Protein AF-0000000076128909 (afdb_homodimer)

Structure (mmCIF, N/CA/C/O backbone):
data_AF-0000000076128909-model_v1
#
loop_
_entity.id
_entity.type
_entity.pdbx_description
1 polymer MLH1
#
loop_
_atom_site.group_PDB
_atom_site.id
_atom_site.type_symbol
_atom_site.label_atom_id
_atom_site.label_alt_id
_atom_site.label_comp_id
_atom_site.label_asym_id
_atom_site.label_entity_id
_atom_site.label_seq_id
_atom_site.pdbx_PDB_ins_code
_atom_site.Cartn_x
_atom_site.Cartn_y
_atom_site.Cartn_z
_atom_site.occupancy
_atom_site.B_iso_or_equiv
_atom_site.auth_seq_id
_atom_site.auth_comp_id
_atom_site.auth_asym_id
_atom_site.auth_atom_id
_atom_site.pdbx_PDB_model_num
ATOM 1 N N . MET A 1 1 ? -2.178 29.062 34.5 1 36.94 1 MET A N 1
ATOM 2 C CA . MET A 1 1 ? -1.263 27.938 34.625 1 36.94 1 MET A CA 1
ATOM 3 C C . MET A 1 1 ? -0.826 27.438 33.25 1 36.94 1 MET A C 1
ATOM 5 O O . MET A 1 1 ? -1.661 27.203 32.375 1 36.94 1 MET A O 1
ATOM 9 N N . ALA A 1 2 ? 0.374 27.703 32.844 1 46.19 2 ALA A N 1
ATOM 10 C CA . ALA A 1 2 ? 0.889 27.406 31.516 1 46.19 2 ALA A CA 1
ATOM 11 C C . ALA A 1 2 ? 0.604 25.969 31.125 1 46.19 2 ALA A C 1
ATOM 13 O O . ALA A 1 2 ? 1.098 25.031 31.766 1 46.19 2 ALA A O 1
ATOM 14 N N . VAL A 1 3 ? -0.53 25.562 30.688 1 51.66 3 VAL A N 1
ATOM 15 C CA . VAL A 1 3 ? -0.897 24.188 30.391 1 51.66 3 VAL A CA 1
ATOM 16 C C . VAL A 1 3 ? 0.199 23.516 29.562 1 51.66 3 VAL A C 1
ATOM 18 O O . VAL A 1 3 ? 0.633 24.062 28.547 1 51.66 3 VAL A O 1
ATOM 21 N N . SER A 1 4 ? 1.043 22.859 30.234 1 64.25 4 SER A N 1
ATOM 22 C CA . SER A 1 4 ? 2.178 22.141 29.656 1 64.25 4 SER A CA 1
ATOM 23 C C . SER A 1 4 ? 1.778 21.406 28.391 1 64.25 4 SER A C 1
ATOM 25 O O . SER A 1 4 ? 0.793 20.672 28.375 1 64.25 4 SER A O 1
ATOM 27 N N . LYS A 1 5 ? 2.055 22.047 27.266 1 75.62 5 LYS A N 1
ATOM 28 C CA . LYS A 1 5 ? 1.786 21.406 25.984 1 75.62 5 LYS A CA 1
ATOM 29 C C . LYS A 1 5 ? 2.465 20.031 25.906 1 75.62 5 LYS A C 1
ATOM 31 O O . LYS A 1 5 ? 3.604 19.875 26.359 1 75.62 5 LYS A O 1
ATOM 36 N N . PRO A 1 6 ? 1.693 19.047 25.578 1 79.88 6 PRO A N 1
ATOM 37 C CA . PRO A 1 6 ? 2.295 17.719 25.453 1 79.88 6 PRO A CA 1
ATOM 38 C C . PRO A 1 6 ? 3.508 17.703 24.531 1 79.88 6 PRO A C 1
ATOM 40 O O . PRO A 1 6 ? 3.596 18.516 23.609 1 79.88 6 PRO A O 1
ATOM 43 N N . ALA A 1 7 ? 4.488 16.906 24.875 1 86.75 7 ALA A N 1
ATOM 44 C CA . ALA A 1 7 ? 5.672 16.734 24.031 1 86.75 7 ALA A CA 1
ATOM 45 C C . ALA A 1 7 ? 5.312 16.094 22.688 1 86.75 7 ALA A C 1
ATOM 47 O O . ALA A 1 7 ? 4.434 15.234 22.625 1 86.75 7 ALA A O 1
ATOM 48 N N . PRO A 1 8 ? 5.895 16.562 21.609 1 90.31 8 PRO A N 1
ATOM 49 C CA . PRO A 1 8 ? 5.633 15.953 20.297 1 90.31 8 PRO A CA 1
ATOM 50 C C . PRO A 1 8 ? 6.074 14.492 20.234 1 90.31 8 PRO A C 1
ATOM 52 O O . PRO A 1 8 ? 7.047 14.102 20.891 1 90.31 8 PRO A O 1
ATOM 55 N N . GLY A 1 9 ? 5.293 13.672 19.516 1 86.69 9 GLY A N 1
ATOM 56 C CA . GLY A 1 9 ? 5.738 12.32 19.25 1 86.69 9 GLY A CA 1
ATOM 57 C C . GLY A 1 9 ? 6.961 12.266 18.359 1 86.69 9 GLY A C 1
ATOM 58 O O . GLY A 1 9 ? 7.289 13.242 17.688 1 86.69 9 GLY A O 1
ATOM 59 N N . VAL A 1 10 ? 7.684 11.156 18.469 1 89.06 10 VAL A N 1
ATOM 60 C CA . VAL A 1 10 ? 8.805 10.914 17.562 1 89.06 10 VAL A CA 1
ATOM 61 C C . VAL A 1 10 ? 8.344 10.102 16.359 1 89.06 10 VAL A C 1
ATOM 63 O O . VAL A 1 10 ? 7.762 9.023 16.516 1 89.06 10 VAL A O 1
ATOM 66 N N . ILE A 1 11 ? 8.547 10.68 15.219 1 89.69 11 ILE A N 1
ATOM 67 C CA . ILE A 1 11 ? 8.148 10 13.992 1 89.69 11 ILE A CA 1
ATOM 68 C C . ILE A 1 11 ? 9.242 9.023 13.562 1 89.69 11 ILE A C 1
ATOM 70 O O . ILE A 1 11 ? 10.414 9.398 13.477 1 89.69 11 ILE A O 1
ATOM 74 N N . ARG A 1 12 ? 8.844 7.797 13.336 1 88.19 12 ARG A N 1
ATOM 75 C CA . ARG A 1 12 ? 9.758 6.742 12.914 1 88.19 12 ARG A CA 1
ATOM 76 C C . ARG A 1 12 ? 9.211 6 11.695 1 88.19 12 ARG A C 1
ATOM 78 O O . ARG A 1 12 ? 7.992 5.918 11.508 1 88.19 12 ARG A O 1
ATOM 85 N N . LYS A 1 13 ? 10.164 5.578 10.938 1 88.12 13 LYS A N 1
ATOM 86 C CA . LYS A 1 13 ? 9.781 4.707 9.828 1 88.12 13 LYS A CA 1
ATOM 87 C C . LYS A 1 13 ? 9.492 3.291 10.32 1 88.12 13 LYS A C 1
ATOM 89 O O . LYS A 1 13 ? 10.25 2.742 11.125 1 88.12 13 LYS A O 1
ATOM 94 N N . LEU A 1 14 ? 8.445 2.783 9.812 1 83.5 14 LEU A N 1
ATOM 95 C CA . LEU A 1 14 ? 8.148 1.39 10.133 1 83.5 14 LEU A CA 1
ATOM 96 C C . LEU A 1 14 ? 9.078 0.454 9.359 1 83.5 14 LEU A C 1
ATOM 98 O O . LEU A 1 14 ? 9.461 0.747 8.227 1 83.5 14 LEU A O 1
ATOM 102 N N . ASP A 1 15 ? 9.367 -0.602 10.016 1 82.75 15 ASP A N 1
ATOM 103 C CA . ASP A 1 15 ? 10.141 -1.638 9.336 1 82.75 15 ASP A CA 1
ATOM 104 C C . ASP A 1 15 ? 9.414 -2.148 8.094 1 82.75 15 ASP A C 1
ATOM 106 O O . ASP A 1 15 ? 8.203 -2.34 8.117 1 82.75 15 ASP A O 1
ATOM 110 N N . GLU A 1 16 ? 10.156 -2.391 7.047 1 81.88 16 GLU A N 1
ATOM 111 C CA . GLU A 1 16 ? 9.602 -2.826 5.77 1 81.88 16 GLU A CA 1
ATOM 112 C C . GLU A 1 16 ? 8.82 -4.125 5.922 1 81.88 16 GLU A C 1
ATOM 114 O O . GLU A 1 16 ? 7.793 -4.316 5.262 1 81.88 16 GLU A O 1
ATOM 119 N N . VAL A 1 17 ? 9.344 -4.961 6.703 1 79.06 17 VAL A N 1
ATOM 120 C CA . VAL A 1 17 ? 8.672 -6.238 6.914 1 79.06 17 VAL A CA 1
ATOM 121 C C . VAL A 1 17 ? 7.285 -6 7.516 1 79.06 17 VAL A C 1
ATOM 123 O O . VAL A 1 17 ? 6.305 -6.625 7.098 1 79.06 17 VAL A O 1
ATOM 126 N N . VAL A 1 18 ? 7.199 -5.062 8.398 1 79.44 18 VAL A N 1
ATOM 127 C CA . VAL A 1 18 ? 5.938 -4.723 9.039 1 79.44 18 VAL A CA 1
ATOM 128 C C . VAL A 1 18 ? 4.988 -4.094 8.023 1 79.44 18 VAL A C 1
ATOM 130 O O . VAL A 1 18 ? 3.812 -4.457 7.949 1 79.44 18 VAL A O 1
ATOM 133 N N . VAL A 1 19 ? 5.531 -3.234 7.238 1 80.94 19 VAL A N 1
ATOM 134 C CA . VAL A 1 19 ? 4.754 -2.549 6.211 1 80.94 19 VAL A CA 1
ATOM 135 C C . VAL A 1 19 ? 4.18 -3.568 5.234 1 80.94 19 VAL A C 1
ATOM 137 O O . VAL A 1 19 ? 2.996 -3.51 4.887 1 80.94 19 VAL A O 1
ATOM 140 N N . ASN A 1 20 ? 4.973 -4.504 4.867 1 82.56 20 ASN A N 1
ATOM 141 C CA . ASN A 1 20 ? 4.551 -5.516 3.904 1 82.56 20 ASN A CA 1
ATOM 142 C C . ASN A 1 20 ? 3.5 -6.449 4.5 1 82.56 20 ASN A C 1
ATOM 144 O O . ASN A 1 20 ? 2.58 -6.879 3.799 1 82.56 20 ASN A O 1
ATOM 148 N N . ARG A 1 21 ? 3.623 -6.648 5.691 1 80.31 21 ARG A N 1
ATOM 149 C CA . ARG A 1 21 ? 2.652 -7.523 6.34 1 80.31 21 ARG A CA 1
ATOM 150 C C . ARG A 1 21 ? 1.305 -6.828 6.496 1 80.31 21 ARG A C 1
ATOM 152 O O . ARG A 1 21 ? 0.255 -7.453 6.324 1 80.31 21 ARG A O 1
ATOM 159 N N . ILE A 1 22 ? 1.38 -5.605 6.773 1 78.12 22 ILE A N 1
ATOM 160 C CA . ILE A 1 22 ? 0.157 -4.812 6.855 1 78.12 22 ILE A CA 1
ATOM 161 C C . ILE A 1 22 ? -0.531 -4.785 5.492 1 78.12 22 ILE A C 1
ATOM 163 O O . ILE A 1 22 ? -1.729 -5.059 5.391 1 78.12 22 ILE A O 1
ATOM 167 N N . ALA A 1 23 ? 0.267 -4.492 4.523 1 80.75 23 ALA A N 1
ATOM 168 C CA . ALA A 1 23 ? -0.276 -4.438 3.17 1 80.75 23 ALA A CA 1
ATOM 169 C C . ALA A 1 23 ? -0.817 -5.801 2.74 1 80.75 23 ALA A C 1
ATOM 171 O O . ALA A 1 23 ? -1.865 -5.883 2.094 1 80.75 23 ALA A O 1
ATOM 172 N N . ALA A 1 24 ? -0.112 -6.852 3.115 1 85.31 24 ALA A N 1
ATOM 173 C CA . ALA A 1 24 ? -0.535 -8.203 2.764 1 85.31 24 ALA A CA 1
ATOM 174 C C . ALA A 1 24 ? -1.873 -8.547 3.412 1 85.31 24 ALA A C 1
ATOM 176 O O . ALA A 1 24 ? -2.727 -9.18 2.789 1 85.31 24 ALA A O 1
ATOM 177 N N . GLY A 1 25 ? -2.055 -8.062 4.598 1 81.25 25 GLY A N 1
ATOM 178 C CA . GLY A 1 25 ? -3.291 -8.312 5.32 1 81.25 25 GLY A CA 1
ATOM 179 C C . GLY A 1 25 ? -4.492 -7.621 4.703 1 81.25 25 GLY A C 1
ATOM 180 O O . GLY A 1 25 ? -5.625 -8.086 4.852 1 81.25 25 GLY A O 1
ATOM 181 N N . GLU A 1 26 ? -4.23 -6.551 4.062 1 77.69 26 GLU A N 1
ATOM 182 C CA . GLU A 1 26 ? -5.309 -5.828 3.395 1 77.69 26 GLU A CA 1
ATOM 183 C C . GLU A 1 26 ? -5.785 -6.57 2.148 1 77.69 26 GLU A C 1
ATOM 185 O O . GLU A 1 26 ? -6.973 -6.547 1.822 1 77.69 26 GLU A O 1
ATOM 190 N N . VAL A 1 27 ? -4.902 -7.258 1.528 1 83.5 27 VAL A N 1
ATOM 191 C CA . VAL A 1 27 ? -5.207 -7.93 0.27 1 83.5 27 VAL A CA 1
ATOM 192 C C . VAL A 1 27 ? -5.715 -9.344 0.549 1 83.5 27 VAL A C 1
ATOM 194 O O . VAL A 1 27 ? -6.668 -9.805 -0.083 1 83.5 27 VAL A O 1
ATOM 197 N N . ILE A 1 28 ? -5.055 -9.992 1.502 1 90.75 28 ILE A N 1
ATOM 198 C CA . ILE A 1 28 ? -5.379 -11.383 1.823 1 90.75 28 ILE A CA 1
ATOM 199 C C . ILE A 1 28 ? -5.906 -11.469 3.254 1 90.75 28 ILE A C 1
ATOM 201 O O . ILE A 1 28 ? -5.129 -11.461 4.211 1 90.75 28 ILE A O 1
ATOM 205 N N . GLN A 1 29 ? -7.125 -11.664 3.408 1 88 29 GLN A N 1
ATOM 206 C CA . GLN A 1 29 ? -7.738 -11.68 4.73 1 88 29 GLN A CA 1
ATOM 207 C C . GLN A 1 29 ? -8.023 -13.109 5.188 1 88 29 GLN A C 1
ATOM 209 O O . GLN A 1 29 ? -8.039 -13.391 6.391 1 88 29 GLN A O 1
ATOM 214 N N . ARG A 1 30 ? -8.32 -13.891 4.18 1 93.06 30 ARG A N 1
ATOM 215 C CA . ARG A 1 30 ? -8.625 -15.297 4.441 1 93.06 30 ARG A CA 1
ATOM 216 C C . ARG A 1 30 ? -8.219 -16.172 3.262 1 93.06 30 ARG A C 1
ATOM 218 O O . ARG A 1 30 ? -7.93 -15.672 2.176 1 93.06 30 ARG A O 1
ATOM 225 N N . PRO A 1 31 ? -8.211 -17.5 3.475 1 95.31 31 PRO A N 1
ATOM 226 C CA . PRO A 1 31 ? -7.793 -18.406 2.402 1 95.31 31 PRO A CA 1
ATOM 227 C C . PRO A 1 31 ? -8.617 -18.234 1.127 1 95.31 31 PRO A C 1
ATOM 229 O O . PRO A 1 31 ? -8.07 -18.281 0.022 1 95.31 31 PRO A O 1
ATOM 232 N N . ALA A 1 32 ? -9.852 -17.922 1.254 1 94.62 32 ALA A N 1
ATOM 233 C CA . ALA A 1 32 ? -10.719 -17.766 0.092 1 94.62 32 ALA A CA 1
ATOM 234 C C . ALA A 1 32 ? -10.258 -16.594 -0.786 1 94.62 32 ALA A C 1
ATOM 236 O O . ALA A 1 32 ? -10.344 -16.672 -2.014 1 94.62 32 ALA A O 1
ATOM 237 N N . ASN A 1 33 ? -9.789 -15.539 -0.172 1 93 33 ASN A N 1
ATOM 238 C CA . ASN A 1 33 ? -9.266 -14.406 -0.925 1 93 33 ASN A CA 1
ATOM 239 C C . ASN A 1 33 ? -8.039 -14.797 -1.749 1 93 33 ASN A C 1
ATOM 241 O O . ASN A 1 33 ? -7.926 -14.422 -2.916 1 93 33 ASN A O 1
ATOM 245 N N . ALA A 1 34 ? -7.152 -15.539 -1.12 1 94.62 34 ALA A N 1
ATOM 246 C CA . ALA A 1 34 ? -5.949 -15.992 -1.808 1 94.62 34 ALA A CA 1
ATOM 247 C C . ALA A 1 34 ? -6.297 -16.859 -3.014 1 94.62 34 ALA A C 1
ATOM 249 O O . ALA A 1 34 ? -5.738 -16.672 -4.098 1 94.62 34 ALA A O 1
ATOM 250 N N . LEU A 1 35 ? -7.219 -17.719 -2.82 1 95.75 35 LEU A N 1
ATOM 251 C CA . LEU A 1 35 ? -7.629 -18.609 -3.9 1 95.75 35 LEU A CA 1
ATOM 252 C C . LEU A 1 35 ? -8.25 -17.828 -5.051 1 95.75 35 LEU A C 1
ATOM 254 O O . LEU A 1 35 ? -7.941 -18.078 -6.219 1 95.75 35 LEU A 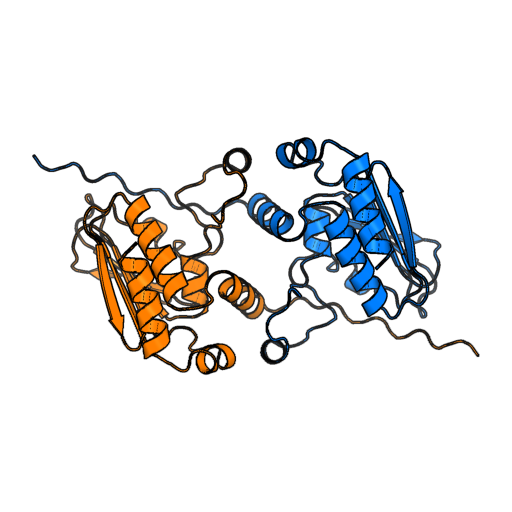O 1
ATOM 258 N N . LYS A 1 36 ? -9.07 -16.906 -4.691 1 93.5 36 LYS A N 1
ATOM 259 C CA . LYS A 1 36 ? -9.703 -16.078 -5.707 1 93.5 36 LYS A CA 1
ATOM 260 C C . LYS A 1 36 ? -8.664 -15.367 -6.574 1 93.5 36 LYS A C 1
ATOM 262 O O . LYS A 1 36 ? -8.766 -15.367 -7.801 1 93.5 36 LYS A O 1
ATOM 267 N N . GLU A 1 37 ? -7.691 -14.766 -5.938 1 90.5 37 GLU A N 1
ATOM 268 C CA . GLU A 1 37 ? -6.633 -14.055 -6.645 1 90.5 37 GLU A CA 1
ATOM 269 C C . GLU A 1 37 ? -5.836 -15 -7.539 1 90.5 37 GLU A C 1
ATOM 271 O O . GLU A 1 37 ? -5.48 -14.648 -8.664 1 90.5 37 GLU A O 1
ATOM 276 N N . MET A 1 38 ? -5.609 -16.188 -7.078 1 94.12 38 MET A N 1
ATOM 277 C CA . MET A 1 38 ? -4.84 -17.172 -7.848 1 94.12 38 MET A CA 1
ATOM 278 C C . MET A 1 38 ? -5.648 -17.672 -9.039 1 94.12 38 MET A C 1
ATOM 280 O O . MET A 1 38 ? -5.098 -17.875 -10.125 1 94.12 38 MET A O 1
ATOM 284 N N . ILE A 1 39 ? -6.945 -17.859 -8.812 1 94.38 39 ILE A N 1
ATOM 285 C CA . ILE A 1 39 ? -7.809 -18.281 -9.906 1 94.38 39 ILE A CA 1
ATOM 286 C C . ILE A 1 39 ? -7.836 -17.219 -11 1 94.38 39 ILE A C 1
ATOM 288 O O . ILE A 1 39 ? -7.73 -17.531 -12.188 1 94.38 39 ILE A O 1
ATOM 292 N N . GLU A 1 40 ? -7.961 -15.961 -10.594 1 90.25 40 GLU A N 1
ATOM 293 C CA . GLU A 1 40 ? -7.945 -14.859 -11.547 1 90.25 40 GLU A CA 1
ATOM 294 C C . GLU A 1 40 ? -6.656 -14.859 -12.367 1 90.25 40 GLU A C 1
ATOM 296 O O . GLU A 1 40 ? -6.684 -14.625 -13.578 1 90.25 40 GLU A O 1
ATOM 301 N N . ASN A 1 41 ? -5.551 -15.086 -11.758 1 90.69 41 ASN A N 1
ATOM 302 C CA . ASN A 1 41 ? -4.277 -15.156 -12.469 1 90.69 41 ASN A CA 1
ATOM 303 C C . ASN A 1 41 ? -4.277 -16.281 -13.5 1 90.69 41 ASN A C 1
ATOM 305 O O . ASN A 1 41 ? -3.736 -16.125 -14.594 1 90.69 41 ASN A O 1
ATOM 309 N N . SER A 1 42 ? -4.867 -17.422 -13.109 1 93.75 42 SER A N 1
ATOM 310 C CA . SER A 1 42 ? -4.965 -18.531 -14.047 1 93.75 42 SER A CA 1
ATOM 311 C C . SER A 1 42 ? -5.816 -18.172 -15.258 1 93.75 42 SER A C 1
ATOM 313 O O . SER A 1 42 ? -5.473 -18.516 -16.391 1 93.75 42 SER A O 1
ATOM 315 N N . LEU A 1 43 ? -6.938 -17.5 -14.977 1 92 43 LEU A N 1
ATOM 316 C CA . LEU A 1 43 ? -7.828 -17.078 -16.047 1 92 43 LEU A CA 1
ATOM 317 C C . LEU A 1 43 ? -7.133 -16.062 -16.969 1 92 43 LEU A C 1
ATOM 319 O O . LEU A 1 43 ? -7.254 -16.141 -18.188 1 92 43 LEU A O 1
ATOM 323 N N . ASP A 1 44 ? -6.402 -15.188 -16.391 1 88.19 44 ASP A N 1
ATOM 324 C CA . ASP A 1 44 ? -5.641 -14.211 -17.156 1 88.19 44 ASP A CA 1
ATOM 325 C C . ASP A 1 44 ? -4.602 -14.898 -18.047 1 88.19 44 ASP A C 1
ATOM 327 O O . ASP A 1 44 ? -4.246 -14.383 -19.109 1 88.19 44 ASP A O 1
ATOM 331 N N . ALA A 1 45 ? -4.094 -16.031 -17.609 1 92.62 45 ALA A N 1
ATOM 332 C CA . ALA A 1 45 ? -3.111 -16.812 -18.359 1 92.62 45 ALA A CA 1
ATOM 333 C C . ALA A 1 45 ? -3.787 -17.641 -19.438 1 92.62 45 ALA A C 1
ATOM 335 O O . ALA A 1 45 ? -3.146 -18.484 -20.078 1 92.62 45 ALA A O 1
ATOM 336 N N . LYS A 1 46 ? -5.145 -17.469 -19.547 1 93.88 46 LYS A N 1
ATOM 337 C CA . LYS A 1 46 ? -5.953 -18.125 -20.578 1 93.88 46 LYS A CA 1
ATOM 338 C C . LYS A 1 46 ? -6.012 -19.625 -20.344 1 93.88 46 LYS A C 1
ATOM 340 O O . LYS A 1 46 ? -5.91 -20.406 -21.297 1 93.88 46 LYS A O 1
ATOM 345 N N . SER A 1 47 ? -6.035 -19.984 -19.109 1 95.31 47 SER A N 1
ATOM 346 C CA . SER A 1 47 ? -6.168 -21.391 -18.75 1 95.31 47 SER A CA 1
ATOM 347 C C . SER A 1 47 ? -7.547 -21.922 -19.125 1 95.31 47 SER A C 1
ATOM 349 O O . SER A 1 47 ? -8.539 -21.203 -19.047 1 95.31 47 SER A O 1
ATOM 351 N N . THR A 1 48 ? -7.605 -23.188 -19.531 1 95.44 48 THR A N 1
ATOM 352 C CA . THR A 1 48 ? -8.875 -23.844 -19.812 1 95.44 48 THR A CA 1
ATOM 353 C C . THR A 1 48 ? -9.18 -24.906 -18.75 1 95.44 48 THR A C 1
ATOM 355 O O . THR A 1 48 ? -10.297 -25.406 -18.672 1 95.44 48 THR A O 1
ATOM 358 N N . SER A 1 49 ? -8.18 -25.234 -18.016 1 96.5 49 SER A N 1
ATOM 359 C CA . SER A 1 49 ? -8.32 -26.188 -16.922 1 96.5 49 SER A CA 1
ATOM 360 C C . SER A 1 49 ? -7.621 -25.672 -15.664 1 96.5 49 SER A C 1
ATOM 362 O O . SER A 1 49 ? -6.465 -25.25 -15.719 1 96.5 49 SER A O 1
ATOM 364 N N . ILE A 1 50 ? -8.352 -25.688 -14.609 1 96.94 50 ILE A N 1
ATOM 365 C CA . ILE A 1 50 ? -7.828 -25.266 -13.312 1 96.94 50 ILE A CA 1
ATOM 366 C C . ILE A 1 50 ? -8.18 -26.312 -12.25 1 96.94 50 ILE A C 1
ATOM 368 O O . ILE A 1 50 ? -9.344 -26.703 -12.125 1 96.94 50 ILE A O 1
ATOM 372 N N . GLN A 1 51 ? -7.211 -26.766 -11.57 1 97.44 51 GLN A N 1
ATOM 373 C CA . GLN A 1 51 ? -7.402 -27.688 -10.469 1 97.44 51 GLN A CA 1
ATOM 374 C C . GLN A 1 51 ? -7.031 -27.047 -9.133 1 97.44 51 GLN A C 1
ATOM 376 O O . GLN A 1 51 ? -5.996 -26.391 -9.023 1 97.44 51 GLN A O 1
ATOM 381 N N . VAL A 1 52 ? -7.891 -27.234 -8.125 1 97.25 52 VAL A N 1
ATOM 382 C CA . VAL A 1 52 ? -7.672 -26.625 -6.812 1 97.25 52 VAL A CA 1
ATOM 383 C C . VAL A 1 52 ? -7.609 -27.703 -5.742 1 97.25 52 VAL A C 1
ATOM 385 O O . VAL A 1 52 ? -8.43 -28.641 -5.738 1 97.25 52 VAL A O 1
ATOM 388 N N . THR A 1 53 ? -6.605 -27.641 -4.898 1 97.44 53 THR A N 1
ATOM 389 C CA . THR A 1 53 ? -6.477 -28.516 -3.732 1 97.44 53 THR A CA 1
ATOM 390 C C . THR A 1 53 ? -6.445 -27.688 -2.447 1 97.44 53 THR A C 1
ATOM 392 O O . THR A 1 53 ? -5.711 -26.703 -2.355 1 97.44 53 THR A O 1
ATOM 395 N N . VAL A 1 54 ? -7.273 -28.125 -1.479 1 96.62 54 VAL A N 1
ATOM 396 C CA . VAL A 1 54 ? -7.379 -27.391 -0.223 1 96.62 54 VAL A CA 1
ATOM 397 C C . VAL A 1 54 ? -7.223 -28.344 0.954 1 96.62 54 VAL A C 1
ATOM 399 O O . VAL A 1 54 ? -7.855 -29.406 0.992 1 96.62 54 VAL A O 1
ATOM 402 N N . LYS A 1 55 ? -6.336 -27.984 1.815 1 96.44 55 LYS A N 1
ATOM 403 C 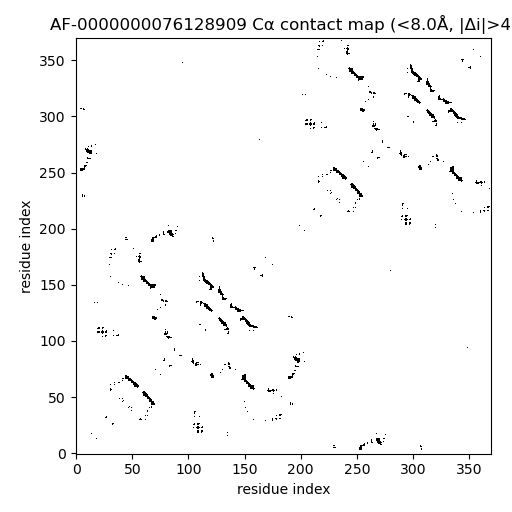CA . LYS A 1 55 ? -6.207 -28.719 3.07 1 96.44 55 LYS A CA 1
ATOM 404 C C . LYS A 1 55 ? -6.449 -27.797 4.27 1 96.44 55 LYS A C 1
ATOM 406 O O . LYS A 1 55 ? -5.934 -26.688 4.32 1 96.44 55 LYS A O 1
ATOM 411 N N . GLN A 1 56 ? -7.234 -28.328 5.266 1 95.12 56 GLN A N 1
ATOM 412 C CA . GLN A 1 56 ? -7.57 -27.594 6.488 1 95.12 56 GLN A CA 1
ATOM 413 C C . GLN A 1 56 ? -8.086 -26.203 6.168 1 95.12 56 GLN A C 1
ATOM 415 O O . GLN A 1 56 ? -7.582 -25.203 6.707 1 95.12 56 GLN A O 1
ATOM 420 N N . GLY A 1 57 ? -9.016 -26.141 5.266 1 94.31 57 GLY A N 1
ATOM 421 C CA . GLY A 1 57 ? -9.664 -24.891 4.914 1 94.31 57 GLY A CA 1
ATOM 422 C C . GLY A 1 57 ? -8.734 -23.922 4.203 1 94.31 57 GLY A C 1
ATOM 423 O O . GLY A 1 57 ? -9.023 -22.719 4.113 1 94.31 57 GLY A O 1
ATOM 424 N N . GLY A 1 58 ? -7.559 -24.422 3.789 1 95.94 58 GLY A N 1
ATOM 425 C CA . GLY A 1 58 ? -6.613 -23.594 3.064 1 95.94 58 GLY A CA 1
ATOM 426 C C . GLY A 1 58 ? -5.52 -23.031 3.947 1 95.94 58 GLY A C 1
ATOM 427 O O . GLY A 1 58 ? -4.555 -22.438 3.451 1 95.94 58 GLY A O 1
ATOM 428 N N . LEU A 1 59 ? -5.668 -23.234 5.223 1 95.88 59 LEU A N 1
ATOM 429 C CA . LEU A 1 59 ? -4.676 -22.688 6.141 1 95.88 59 LEU A CA 1
ATOM 430 C C . LEU A 1 59 ? -3.381 -23.484 6.086 1 95.88 59 LEU A C 1
ATOM 432 O O . LEU A 1 59 ? -2.291 -22.922 6.148 1 95.88 59 LEU A O 1
ATOM 436 N N . LYS A 1 60 ? -3.551 -24.719 5.902 1 96.44 60 LYS A N 1
ATOM 437 C CA . LYS A 1 60 ? -2.373 -25.578 5.801 1 96.44 60 LYS A CA 1
ATOM 438 C C . LYS A 1 60 ? -1.839 -25.625 4.371 1 96.44 60 LYS A C 1
ATOM 440 O O . LYS A 1 60 ? -0.627 -25.547 4.156 1 96.44 60 LYS A O 1
ATOM 445 N N . LEU A 1 61 ? -2.82 -25.75 3.414 1 97.81 61 LEU A N 1
ATOM 446 C CA . LEU A 1 61 ? -2.395 -25.859 2.025 1 97.81 61 LEU A CA 1
ATOM 447 C C . LEU A 1 61 ? -3.467 -25.328 1.08 1 97.81 61 LEU A C 1
ATOM 449 O O . LEU A 1 61 ? -4.648 -25.656 1.231 1 97.81 61 LEU A O 1
ATOM 453 N N . LEU A 1 62 ? -3.076 -24.469 0.227 1 97.5 62 LEU A N 1
ATOM 454 C CA . LEU A 1 62 ? -3.828 -24.062 -0.954 1 97.5 62 LEU A CA 1
ATOM 455 C C . LEU A 1 62 ? -2.996 -24.234 -2.219 1 97.5 62 LEU A C 1
ATOM 457 O O . LEU A 1 62 ? -1.903 -23.688 -2.334 1 97.5 62 LEU A O 1
ATOM 461 N N . GLN A 1 63 ? -3.484 -25.062 -3.1 1 98.25 63 GLN A N 1
ATOM 462 C CA . GLN A 1 63 ? -2.73 -25.312 -4.324 1 98.25 63 GLN A CA 1
ATOM 463 C C . GLN A 1 63 ? -3.615 -25.141 -5.559 1 98.25 63 GLN A C 1
ATOM 465 O O . GLN A 1 63 ? -4.77 -25.578 -5.566 1 98.25 63 GLN A O 1
ATOM 470 N N . ILE A 1 64 ? -3.074 -24.453 -6.484 1 97.94 64 ILE A N 1
ATOM 471 C CA . ILE A 1 64 ? -3.77 -24.297 -7.758 1 97.94 64 ILE A CA 1
ATOM 472 C C . ILE A 1 64 ? -2.855 -24.734 -8.898 1 97.94 64 ILE A C 1
ATOM 474 O O . ILE A 1 64 ? -1.655 -24.453 -8.883 1 97.94 64 ILE A O 1
ATOM 478 N N . GLN A 1 65 ? -3.398 -25.5 -9.781 1 98.06 65 GLN A N 1
ATOM 479 C CA . GLN A 1 65 ? -2.693 -25.922 -10.984 1 98.06 65 GLN A CA 1
ATOM 480 C C . GLN A 1 65 ? -3.504 -25.578 -12.234 1 98.06 65 GLN A C 1
ATOM 482 O O . GLN A 1 65 ? -4.695 -25.891 -12.312 1 98.06 65 GLN A O 1
ATOM 487 N N . ASP A 1 66 ? -2.879 -24.922 -13.156 1 97.69 66 ASP A N 1
ATOM 488 C CA . ASP A 1 66 ? -3.572 -24.578 -14.391 1 97.69 66 ASP A CA 1
ATOM 489 C C . ASP A 1 66 ? -2.744 -24.969 -15.617 1 97.69 66 ASP A C 1
ATOM 491 O O . ASP A 1 66 ? -1.585 -25.375 -15.484 1 97.69 66 ASP A O 1
ATOM 495 N N . ASN A 1 67 ? -3.424 -24.922 -16.797 1 97.56 67 ASN A N 1
ATOM 496 C CA . ASN A 1 67 ? -2.742 -25.219 -18.047 1 97.56 67 ASN A CA 1
ATOM 497 C C . ASN A 1 67 ? -2.602 -23.969 -18.922 1 97.56 67 ASN A C 1
ATOM 499 O O . ASN A 1 67 ? -2.75 -24.047 -20.141 1 97.56 67 ASN A O 1
ATOM 503 N N . GLY A 1 68 ? -2.396 -22.828 -18.25 1 96.69 68 GLY A N 1
ATOM 504 C CA . GLY A 1 68 ? -2.289 -21.578 -18.953 1 96.69 68 GLY A CA 1
ATOM 505 C C . GLY A 1 68 ? -0.95 -21.391 -19.641 1 96.69 68 GLY A C 1
ATOM 506 O O . GLY A 1 68 ? -0.263 -22.375 -19.953 1 96.69 68 GLY A O 1
ATOM 507 N N . SER A 1 69 ? -0.546 -20.125 -19.891 1 96.75 69 SER A N 1
ATOM 508 C CA . SER A 1 69 ? 0.619 -19.781 -20.703 1 96.75 69 SER A CA 1
ATOM 509 C C . SER A 1 69 ? 1.914 -20 -19.922 1 96.75 69 SER A C 1
ATOM 511 O O . SER A 1 69 ? 2.998 -20.016 -20.516 1 96.75 69 SER A O 1
ATOM 513 N N . GLY A 1 70 ? 1.816 -20.062 -18.594 1 96.75 70 GLY A N 1
ATOM 514 C CA . GLY A 1 70 ? 3.004 -20.156 -17.75 1 96.75 70 GLY A CA 1
ATOM 515 C C . GLY A 1 70 ? 3.643 -18.797 -17.484 1 96.75 70 GLY A C 1
ATOM 516 O O . GLY A 1 70 ? 3.1 -17.766 -17.875 1 96.75 70 GLY A O 1
ATOM 517 N N . VAL A 1 71 ? 4.723 -18.891 -16.703 1 96.38 71 VAL A N 1
ATOM 518 C CA . VAL A 1 71 ? 5.527 -17.719 -16.344 1 96.38 71 VAL A CA 1
ATOM 519 C C . VAL A 1 71 ? 6.941 -17.891 -16.891 1 96.38 71 VAL A C 1
ATOM 521 O O . VAL A 1 71 ? 7.551 -18.953 -16.766 1 96.38 71 VAL A O 1
ATOM 524 N N . ARG A 1 72 ? 7.438 -16.844 -17.484 1 96 72 ARG A N 1
ATOM 525 C CA . ARG A 1 72 ? 8.805 -16.875 -18 1 96 72 ARG A CA 1
ATOM 526 C C . ARG A 1 72 ? 9.805 -17.062 -16.859 1 96 72 ARG A C 1
ATOM 528 O O . ARG A 1 72 ? 9.68 -16.453 -15.797 1 96 72 ARG A O 1
ATOM 535 N N . LYS A 1 73 ? 10.773 -17.828 -17.188 1 96.69 73 LYS A N 1
ATOM 536 C CA . LYS A 1 73 ? 11.828 -18.062 -16.203 1 96.69 73 LYS A CA 1
ATOM 537 C C . LYS A 1 73 ? 12.43 -16.75 -15.719 1 96.69 73 LYS A C 1
ATOM 539 O O . LYS A 1 73 ? 12.656 -16.562 -14.523 1 96.69 73 LYS A O 1
ATOM 544 N N . GLU A 1 74 ? 12.656 -15.789 -16.578 1 95.5 74 GLU A N 1
ATOM 545 C CA . GLU A 1 74 ? 13.273 -14.5 -16.297 1 95.5 74 GLU A CA 1
ATOM 546 C C . GLU A 1 74 ? 12.414 -13.664 -15.352 1 95.5 74 GLU A C 1
ATOM 548 O O . GLU A 1 74 ? 12.914 -12.781 -14.656 1 95.5 74 GLU A O 1
ATOM 553 N N . ASP A 1 75 ? 11.141 -14.039 -15.328 1 96.06 75 ASP A N 1
ATOM 554 C CA . ASP A 1 75 ? 10.211 -13.227 -14.539 1 96.06 75 ASP A CA 1
ATOM 555 C C . ASP A 1 75 ? 10.023 -13.82 -13.141 1 96.06 75 ASP A C 1
ATOM 557 O O . ASP A 1 75 ? 9.438 -13.18 -12.266 1 96.06 75 ASP A O 1
ATOM 561 N N . MET A 1 76 ? 10.555 -14.992 -12.922 1 97.19 76 MET A N 1
ATOM 562 C CA . MET A 1 76 ? 10.305 -15.68 -11.656 1 97.19 76 MET A CA 1
ATOM 563 C C . MET A 1 76 ? 11.008 -14.977 -10.5 1 97.19 76 MET A C 1
ATOM 565 O O . MET A 1 76 ? 10.594 -15.109 -9.352 1 97.19 76 MET A O 1
ATOM 569 N N . GLU A 1 77 ? 11.969 -14.172 -10.82 1 96.56 77 GLU A N 1
ATOM 570 C CA . GLU A 1 77 ? 12.68 -13.453 -9.766 1 96.56 77 GLU A CA 1
ATOM 571 C C . GLU A 1 77 ? 11.797 -12.367 -9.156 1 96.56 77 GLU A C 1
ATOM 573 O O . GLU A 1 77 ? 11.906 -12.07 -7.961 1 96.56 77 GLU A O 1
ATOM 578 N N . ILE A 1 78 ? 10.844 -11.891 -9.961 1 94.62 78 ILE A N 1
ATOM 579 C CA . ILE A 1 78 ? 10.148 -10.703 -9.484 1 94.62 78 ILE A CA 1
ATOM 580 C C . ILE A 1 78 ? 8.648 -10.984 -9.383 1 94.62 78 ILE A C 1
ATOM 582 O O . ILE A 1 78 ? 7.867 -10.109 -9.016 1 94.62 78 ILE A O 1
ATOM 586 N N . VAL A 1 79 ? 8.25 -12.203 -9.664 1 95.12 79 VAL A N 1
ATOM 587 C CA . VAL A 1 79 ? 6.836 -12.523 -9.812 1 95.12 79 VAL A CA 1
ATOM 588 C C . VAL A 1 79 ? 6.117 -12.312 -8.484 1 95.12 79 VAL A C 1
ATOM 590 O O . VAL A 1 79 ? 4.926 -12 -8.453 1 95.12 79 VAL A O 1
ATOM 593 N N . CYS A 1 80 ? 6.852 -12.328 -7.309 1 95.38 80 CYS A N 1
ATOM 594 C CA . CYS A 1 80 ? 6.227 -12.148 -6.004 1 95.38 80 CYS A CA 1
ATOM 595 C C . CYS A 1 80 ? 6.648 -10.828 -5.375 1 95.38 80 CYS A C 1
ATOM 597 O O . CYS A 1 80 ? 6.426 -10.602 -4.18 1 95.38 80 CYS A O 1
ATOM 599 N N . GLU A 1 81 ? 7.25 -9.969 -6.188 1 91.81 81 GLU A N 1
ATOM 600 C CA . GLU A 1 81 ? 7.535 -8.625 -5.688 1 91.81 81 GLU A CA 1
ATOM 601 C C . GLU A 1 81 ? 6.301 -7.73 -5.773 1 91.81 81 GLU A C 1
ATOM 603 O O . GLU A 1 81 ? 5.434 -7.941 -6.625 1 91.81 81 GLU A O 1
ATOM 608 N N . ARG A 1 82 ? 6.285 -6.82 -4.852 1 86.56 82 ARG A N 1
ATOM 609 C CA . ARG A 1 82 ? 5.141 -5.914 -4.879 1 86.56 82 ARG A CA 1
ATOM 610 C C . ARG A 1 82 ? 5.16 -5.047 -6.137 1 86.56 82 ARG A C 1
ATOM 612 O O . ARG A 1 82 ? 6.223 -4.605 -6.574 1 86.56 82 ARG A O 1
ATOM 619 N N . PHE A 1 83 ? 3.99 -4.844 -6.723 1 83.62 83 PHE A N 1
ATOM 620 C CA . PHE A 1 83 ? 3.721 -3.932 -7.828 1 83.62 83 PHE A CA 1
ATOM 621 C C . PHE A 1 83 ? 4.371 -4.43 -9.109 1 83.62 83 PHE A C 1
ATOM 623 O O . PHE A 1 83 ? 4.953 -3.645 -9.867 1 83.62 83 PHE A O 1
ATOM 630 N N . THR A 1 84 ? 4.41 -5.68 -9.219 1 87.81 84 THR A N 1
ATOM 631 C CA . THR A 1 84 ? 4.773 -6.297 -10.484 1 87.81 84 THR A CA 1
ATOM 632 C C . THR A 1 84 ? 3.541 -6.855 -11.195 1 87.81 84 THR A C 1
ATOM 634 O O . THR A 1 84 ? 2.637 -7.387 -10.547 1 87.81 84 THR A O 1
ATOM 637 N N . THR A 1 85 ? 3.502 -6.574 -12.477 1 83.56 85 THR A N 1
ATOM 638 C CA . THR A 1 85 ? 2.336 -7.031 -13.219 1 83.56 85 THR A CA 1
ATOM 639 C C . THR A 1 85 ? 2.688 -7.254 -14.688 1 83.56 85 THR A C 1
ATOM 641 O O . THR A 1 85 ? 3.607 -6.621 -15.211 1 83.56 85 THR A O 1
ATOM 644 N N . SER A 1 86 ? 2.057 -8.211 -15.219 1 81.19 86 SER A N 1
ATOM 645 C CA . SER A 1 86 ? 2.176 -8.43 -16.656 1 81.19 86 SER A CA 1
ATOM 646 C C . SER A 1 86 ? 1.056 -7.73 -17.406 1 81.19 86 SER A C 1
ATOM 648 O O . SER A 1 86 ? 0.993 -7.801 -18.641 1 81.19 86 SER A O 1
ATOM 650 N N . LYS A 1 87 ? 0.087 -7.066 -16.594 1 71.06 87 LYS A N 1
ATOM 651 C CA . LYS A 1 87 ? -1.157 -6.559 -17.172 1 71.06 87 LYS A CA 1
ATOM 652 C C . LYS A 1 87 ? -1.031 -5.082 -17.531 1 71.06 87 LYS A C 1
ATOM 654 O O . LYS A 1 87 ? -1.794 -4.574 -18.359 1 71.06 87 LYS A O 1
ATOM 659 N N . LEU A 1 88 ? -0.226 -4.328 -16.797 1 63.72 88 LEU A N 1
ATOM 660 C CA . LEU A 1 88 ? -0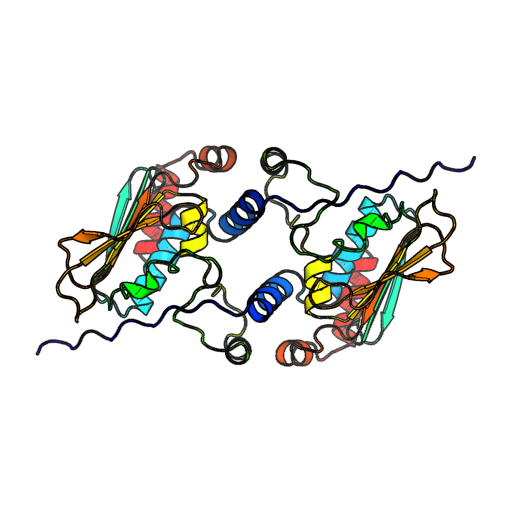.134 -2.885 -17 1 63.72 88 LEU A CA 1
ATOM 661 C C . LEU A 1 88 ? 1.279 -2.484 -17.406 1 63.72 88 LEU A C 1
ATOM 663 O O . LEU A 1 88 ? 2.258 -3.064 -16.938 1 63.72 88 LEU A O 1
ATOM 667 N N . GLN A 1 89 ? 1.481 -1.701 -18.469 1 59.06 89 GLN A N 1
ATOM 668 C CA . GLN A 1 89 ? 2.812 -1.216 -18.828 1 59.06 89 GLN A CA 1
ATOM 669 C C . GLN A 1 89 ? 3.02 0.218 -18.344 1 59.06 89 GLN A C 1
ATOM 671 O O . GLN A 1 89 ? 4.102 0.567 -17.859 1 59.06 89 GLN A O 1
ATOM 676 N N . LYS A 1 90 ? 1.967 1.209 -18.562 1 58.75 90 LYS A N 1
ATOM 677 C CA . LYS A 1 90 ? 2.18 2.621 -18.25 1 58.75 90 LYS A CA 1
ATOM 678 C C . LYS A 1 90 ? 1.048 3.174 -17.391 1 58.75 90 LYS A C 1
ATOM 680 O O . LYS A 1 90 ? -0.032 2.582 -17.328 1 58.75 90 LYS A O 1
ATOM 685 N N . PHE A 1 91 ? 1.372 4.266 -16.547 1 56.34 91 PHE A N 1
ATOM 686 C CA . PHE A 1 91 ? 0.428 4.992 -15.711 1 56.34 91 PHE A CA 1
ATOM 687 C C . PHE A 1 91 ? -0.817 5.379 -16.5 1 56.34 91 PHE A C 1
ATOM 689 O O . PHE A 1 91 ? -1.923 5.395 -15.961 1 56.34 91 PHE A O 1
ATOM 696 N N . GLU A 1 92 ? -0.556 5.812 -17.672 1 57.5 92 GLU A N 1
ATOM 697 C CA . GLU A 1 92 ? -1.688 6.246 -18.484 1 57.5 92 GLU A CA 1
ATOM 698 C C . GLU A 1 92 ? -2.756 5.156 -18.562 1 57.5 92 GLU A C 1
ATOM 700 O O . GLU A 1 92 ? -3.941 5.453 -18.719 1 57.5 92 GLU A O 1
ATOM 705 N N . ASP A 1 93 ? -2.197 4.062 -18.359 1 57.81 93 ASP A N 1
ATOM 706 C CA . ASP A 1 93 ? -3.117 2.93 -18.391 1 57.81 93 ASP A CA 1
ATOM 707 C C . ASP A 1 93 ? -3.967 2.871 -17.125 1 57.81 93 ASP A C 1
ATOM 709 O O . ASP A 1 93 ? -5.004 2.205 -17.094 1 57.81 93 ASP A O 1
ATOM 713 N N . LEU A 1 94 ? -3.4 3.59 -16.219 1 56 94 LEU A N 1
ATOM 714 C CA . LEU A 1 94 ? -4.109 3.586 -14.938 1 56 94 LEU A CA 1
ATOM 715 C C . LEU A 1 94 ? -5.473 4.262 -15.07 1 56 94 LEU A C 1
ATOM 717 O O . LEU A 1 94 ? -6.422 3.889 -14.383 1 56 94 LEU A O 1
ATOM 721 N N . ASN A 1 95 ? -5.43 5.43 -15.93 1 52.81 95 ASN A N 1
ATOM 722 C CA . ASN A 1 95 ? -6.727 6.051 -16.172 1 52.81 95 ASN A CA 1
ATOM 723 C C . ASN A 1 95 ? -7.742 5.043 -16.719 1 52.81 95 ASN A C 1
ATOM 725 O O . ASN A 1 95 ? -8.945 5.207 -16.516 1 52.81 95 ASN A O 1
ATOM 729 N N . SER A 1 96 ? -7.289 4.344 -17.625 1 48.19 96 SER A N 1
ATOM 730 C CA . SER A 1 96 ? -8.148 3.287 -18.141 1 48.19 96 SER A CA 1
ATOM 731 C C . SER A 1 96 ? -8.398 2.213 -17.094 1 48.19 96 SER A C 1
ATOM 733 O O . SER A 1 96 ? -9.289 1.371 -17.266 1 48.19 96 SER A O 1
ATOM 735 N N . ILE A 1 97 ? -7.523 2.102 -16.422 1 44.5 97 ILE A N 1
ATOM 736 C CA . ILE A 1 97 ? -7.688 1.166 -15.312 1 44.5 97 ILE A CA 1
ATOM 737 C C . ILE A 1 97 ? -8.492 1.828 -14.195 1 44.5 97 ILE A C 1
ATOM 739 O O . ILE A 1 97 ? -7.988 2.713 -13.5 1 44.5 97 ILE A O 1
ATOM 743 N N . ALA A 1 98 ? -9.625 2.475 -14.609 1 39.5 98 ALA A N 1
ATOM 744 C CA . ALA A 1 98 ? -10.555 3.02 -13.617 1 39.5 98 ALA A CA 1
ATOM 745 C C . ALA A 1 98 ? -10.125 2.631 -12.203 1 39.5 98 ALA A C 1
ATOM 747 O O . ALA A 1 98 ? -9.211 1.828 -12.023 1 39.5 98 ALA A O 1
ATOM 748 N N . THR A 1 99 ? -11.195 2.201 -11.297 1 38.25 99 THR A N 1
ATOM 749 C CA . THR A 1 99 ? -11.625 1.836 -9.953 1 38.25 99 THR A CA 1
ATOM 750 C C . THR A 1 99 ? -10.664 0.824 -9.336 1 38.25 99 THR A C 1
ATOM 752 O O . THR A 1 99 ? -10.438 0.837 -8.125 1 38.25 99 THR A O 1
ATOM 755 N N . TYR A 1 100 ? -10.492 -0.663 -10.016 1 35.72 100 TYR A N 1
ATOM 756 C CA . TYR A 1 100 ? -10.695 -1.995 -9.453 1 35.72 100 TYR A CA 1
ATOM 757 C C . TYR A 1 100 ? -9.359 -2.67 -9.164 1 35.72 100 TYR A C 1
ATOM 759 O O . TYR A 1 100 ? -8.562 -2.908 -10.078 1 35.72 100 TYR A O 1
ATOM 767 N N . GLY A 1 101 ? -8.977 -2.893 -8.039 1 47.06 101 GLY A N 1
ATOM 768 C CA . GLY A 1 101 ? -8.312 -3.912 -7.242 1 47.06 101 GLY A CA 1
ATOM 769 C C . GLY A 1 101 ? -6.953 -4.305 -7.793 1 47.06 101 GLY A C 1
ATOM 770 O O . GLY A 1 101 ? -6.352 -5.281 -7.34 1 47.06 101 GLY A O 1
ATOM 771 N N . PHE A 1 102 ? -6.668 -3.914 -9.156 1 52.88 102 PHE A N 1
ATOM 772 C CA . PHE A 1 102 ? -5.492 -4.617 -9.656 1 52.88 102 PHE A CA 1
ATOM 773 C C . PHE A 1 102 ? -4.219 -4.055 -9.031 1 52.88 102 PHE A C 1
ATOM 775 O O . PHE A 1 102 ? -3.93 -2.863 -9.164 1 52.88 102 PHE A O 1
ATOM 782 N N . ARG A 1 103 ? -3.643 -4.516 -8.148 1 60.28 103 ARG A N 1
ATOM 783 C CA . ARG A 1 103 ? -2.512 -3.805 -7.566 1 60.28 103 ARG A CA 1
ATOM 784 C C . ARG A 1 103 ? -1.229 -4.621 -7.688 1 60.28 103 ARG A C 1
ATOM 786 O O . ARG A 1 103 ? -0.161 -4.176 -7.266 1 60.28 103 ARG A O 1
ATOM 793 N N . GLY A 1 104 ? -1.255 -5.695 -8.742 1 73.31 104 GLY A N 1
ATOM 794 C CA . GLY A 1 104 ? 0.022 -6.391 -8.711 1 73.31 104 GLY A CA 1
ATOM 795 C C . GLY A 1 104 ? 0.486 -6.719 -7.301 1 73.31 104 GLY A C 1
ATOM 796 O O . GLY A 1 104 ? 1.673 -6.598 -6.992 1 73.31 104 GLY A O 1
ATOM 797 N N . GLU A 1 105 ? -0.553 -7.035 -6.547 1 84.31 105 GLU A N 1
ATOM 798 C CA . GLU A 1 105 ? -0.179 -7.172 -5.141 1 84.31 105 GLU A CA 1
ATOM 799 C C . GLU A 1 105 ? -0.562 -8.547 -4.598 1 84.31 105 GLU A C 1
ATOM 801 O O . GLU A 1 105 ? -0.136 -8.93 -3.506 1 84.31 105 GLU A O 1
ATOM 806 N N . ALA A 1 106 ? -1.22 -9.344 -5.469 1 89.5 106 ALA A N 1
ATOM 807 C CA . ALA A 1 106 ? -1.816 -10.547 -4.883 1 89.5 106 ALA A CA 1
ATOM 808 C C . ALA A 1 106 ? -0.744 -11.562 -4.5 1 89.5 106 ALA A C 1
ATOM 810 O O . ALA A 1 106 ? -0.634 -11.945 -3.334 1 89.5 106 ALA A O 1
ATOM 811 N N . LEU A 1 107 ? 0.153 -11.945 -5.449 1 94.19 107 LEU A N 1
ATOM 812 C CA . LEU A 1 107 ? 1.167 -12.953 -5.168 1 94.19 107 LEU A CA 1
ATOM 813 C C . LEU A 1 107 ? 2.18 -12.438 -4.152 1 94.19 107 LEU A C 1
ATOM 815 O O . LEU A 1 107 ? 2.65 -13.195 -3.299 1 94.19 107 LEU A O 1
ATOM 819 N N . ALA A 1 108 ? 2.461 -11.172 -4.309 1 93.75 108 ALA A N 1
ATOM 820 C CA . ALA A 1 108 ? 3.332 -10.562 -3.309 1 93.75 108 ALA A CA 1
ATOM 821 C C . ALA A 1 108 ? 2.73 -10.68 -1.911 1 93.75 108 ALA A C 1
ATOM 823 O O . ALA A 1 108 ? 3.4 -11.125 -0.976 1 93.75 108 ALA A O 1
ATOM 824 N N . SER A 1 109 ? 1.485 -10.305 -1.776 1 93.06 109 SER A N 1
ATOM 825 C CA . SER A 1 109 ? 0.805 -10.336 -0.486 1 93.06 109 SER A CA 1
ATOM 826 C C . SER A 1 109 ? 0.773 -11.75 0.086 1 93.06 109 SER A C 1
ATOM 828 O O . SER A 1 109 ? 1.051 -11.953 1.27 1 93.06 109 SER A O 1
ATOM 830 N N . ILE A 1 110 ? 0.473 -12.695 -0.786 1 95.75 110 ILE A N 1
ATOM 831 C CA . ILE A 1 110 ? 0.418 -14.078 -0.333 1 95.75 110 ILE A CA 1
ATOM 832 C C . ILE A 1 110 ? 1.791 -14.508 0.177 1 95.75 110 ILE A C 1
ATOM 834 O O . ILE A 1 110 ? 1.9 -15.125 1.238 1 95.75 110 ILE A O 1
ATOM 838 N N . SER A 1 111 ? 2.859 -14.117 -0.458 1 96.81 111 SER A N 1
ATOM 839 C CA . SER A 1 111 ? 4.207 -14.555 -0.102 1 96.81 111 SER A CA 1
ATOM 840 C C . SER A 1 111 ? 4.656 -13.938 1.221 1 96.81 111 SER A C 1
ATOM 842 O O . SER A 1 111 ? 5.566 -14.453 1.872 1 96.81 111 SER A O 1
ATOM 844 N N . HIS A 1 112 ? 4.031 -12.875 1.646 1 93.5 112 HIS A N 1
ATOM 845 C CA . HIS A 1 112 ? 4.406 -12.234 2.902 1 93.5 112 HIS A CA 1
ATOM 846 C C . HIS A 1 112 ? 3.715 -12.898 4.09 1 93.5 112 HIS A C 1
ATOM 848 O O . HIS A 1 112 ? 4.094 -12.664 5.238 1 93.5 112 HIS A O 1
ATOM 854 N N . VAL A 1 113 ? 2.713 -13.703 3.811 1 93.75 113 VAL A N 1
ATOM 855 C CA . VAL A 1 113 ? 1.983 -14.281 4.93 1 93.75 113 VAL A CA 1
ATOM 856 C C . VAL A 1 113 ? 1.933 -15.797 4.785 1 93.75 113 VAL A C 1
ATOM 858 O O . VAL A 1 113 ? 1.176 -16.469 5.488 1 93.75 113 VAL A O 1
ATOM 861 N N . ALA A 1 114 ? 2.654 -16.359 3.799 1 96.56 114 ALA A N 1
ATOM 862 C CA . ALA A 1 114 ? 2.707 -17.797 3.57 1 96.56 114 ALA A CA 1
ATOM 863 C C . ALA A 1 114 ? 4.008 -18.203 2.877 1 96.56 114 ALA A C 1
ATOM 865 O O . ALA A 1 114 ? 4.773 -17.344 2.441 1 96.56 114 ALA A O 1
ATOM 866 N N . HIS A 1 115 ? 4.266 -19.531 2.865 1 97.69 115 HIS A N 1
ATOM 867 C CA . HIS A 1 115 ? 5.301 -20.094 2.006 1 97.69 115 HIS A CA 1
ATOM 868 C C . HIS A 1 115 ? 4.75 -20.406 0.62 1 97.69 115 HIS A C 1
ATOM 870 O O . HIS A 1 115 ? 3.828 -21.219 0.486 1 97.69 115 HIS A O 1
ATOM 876 N N . VAL A 1 116 ? 5.398 -19.797 -0.366 1 98.5 116 VAL A N 1
ATOM 877 C CA . VAL A 1 116 ? 4.848 -19.938 -1.711 1 98.5 116 VAL A CA 1
ATOM 878 C C . VAL A 1 116 ? 5.84 -20.688 -2.598 1 98.5 116 VAL A C 1
ATOM 880 O O . VAL A 1 116 ? 7.035 -20.391 -2.592 1 98.5 116 VAL A O 1
ATOM 883 N N . THR A 1 117 ? 5.344 -21.672 -3.287 1 98.75 117 THR A N 1
ATOM 884 C CA . THR A 1 117 ? 6.109 -22.375 -4.312 1 98.75 117 THR A CA 1
ATOM 885 C C . THR A 1 117 ? 5.422 -22.266 -5.668 1 98.75 117 THR A C 1
ATOM 887 O O . THR A 1 117 ? 4.219 -22.5 -5.777 1 98.75 117 THR A O 1
ATOM 890 N N . ILE A 1 118 ? 6.199 -21.891 -6.641 1 98.5 118 ILE A N 1
ATOM 891 C CA . ILE A 1 118 ? 5.672 -21.797 -7.996 1 98.5 118 ILE A CA 1
ATOM 892 C C . ILE A 1 118 ? 6.441 -22.734 -8.914 1 98.5 118 ILE A C 1
ATOM 894 O O . ILE A 1 118 ? 7.672 -22.703 -8.969 1 98.5 118 ILE A O 1
ATOM 898 N N . THR A 1 119 ? 5.762 -23.641 -9.531 1 98.69 119 THR A N 1
ATOM 899 C CA . THR A 1 119 ? 6.281 -24.453 -10.617 1 98.69 119 THR A CA 1
ATOM 900 C C . THR A 1 119 ? 5.586 -24.109 -11.93 1 98.69 119 THR A C 1
ATOM 902 O O . THR A 1 119 ? 4.355 -24.141 -12.016 1 98.69 119 THR A O 1
ATOM 905 N N . THR A 1 120 ? 6.379 -23.781 -12.906 1 98.5 120 THR A N 1
ATOM 906 C CA . THR A 1 120 ? 5.766 -23.266 -14.125 1 98.5 120 THR A CA 1
ATOM 907 C C . THR A 1 120 ? 6.578 -23.672 -15.352 1 98.5 120 THR A C 1
ATOM 909 O O . THR A 1 120 ? 7.777 -23.938 -15.25 1 98.5 120 THR A O 1
ATOM 912 N N . ARG A 1 121 ? 5.867 -23.766 -16.453 1 97.81 121 ARG A N 1
ATOM 913 C CA . ARG A 1 121 ? 6.5 -24.078 -17.734 1 97.81 121 ARG A CA 1
ATOM 914 C C . ARG A 1 121 ? 5.789 -23.375 -18.891 1 97.81 121 ARG A C 1
ATOM 916 O O . ARG A 1 121 ? 4.562 -23.438 -19 1 97.81 121 ARG A O 1
ATOM 923 N N . THR A 1 122 ? 6.535 -22.656 -19.625 1 97.25 122 THR A N 1
ATOM 924 C CA . THR A 1 122 ? 5.992 -22.062 -20.844 1 97.25 122 THR A CA 1
ATOM 925 C C . THR A 1 122 ? 6.059 -23.062 -22 1 97.25 122 THR A C 1
ATOM 927 O O . THR A 1 122 ? 6.805 -24.031 -21.938 1 97.25 122 THR A O 1
ATOM 930 N N . ALA A 1 123 ? 5.301 -22.797 -23.047 1 95.69 123 ALA A N 1
ATOM 931 C CA . ALA A 1 123 ? 5.223 -23.703 -24.188 1 95.69 123 ALA A CA 1
ATOM 932 C C . ALA A 1 123 ? 6.582 -23.859 -24.859 1 95.69 123 ALA A C 1
ATOM 934 O O . ALA A 1 123 ? 6.902 -24.938 -25.375 1 95.69 123 ALA A O 1
ATOM 935 N N . ASP A 1 124 ? 7.352 -22.844 -24.797 1 94.88 124 ASP A N 1
ATOM 936 C CA . ASP A 1 124 ? 8.609 -22.844 -25.531 1 94.88 124 ASP A CA 1
ATOM 937 C C . ASP A 1 124 ? 9.75 -23.375 -24.672 1 94.88 124 ASP A C 1
ATOM 939 O O . ASP A 1 124 ? 10.875 -23.531 -25.141 1 94.88 124 ASP A O 1
ATOM 943 N N . SER A 1 125 ? 9.469 -23.656 -23.5 1 95.69 125 SER A N 1
ATOM 944 C CA . SER A 1 125 ? 10.523 -24.109 -22.594 1 95.69 125 SER A CA 1
ATOM 945 C C . SER A 1 125 ? 10.68 -25.625 -22.641 1 95.69 125 SER A C 1
ATOM 947 O O . SER A 1 125 ? 9.688 -26.344 -22.734 1 95.69 125 SER A O 1
ATOM 949 N N . LYS A 1 126 ? 11.875 -26.109 -22.438 1 94.81 126 LYS A N 1
ATOM 950 C CA . LYS A 1 126 ? 12.164 -27.547 -22.469 1 94.81 126 LYS A CA 1
ATOM 951 C C . LYS A 1 126 ? 11.789 -28.203 -21.141 1 94.81 126 LYS A C 1
ATOM 953 O O . LYS A 1 126 ? 11.539 -29.406 -21.094 1 94.81 126 LYS A O 1
ATOM 958 N N . CYS A 1 127 ? 11.82 -27.422 -20.172 1 97.44 127 CYS A N 1
ATOM 959 C CA . CYS A 1 127 ? 11.5 -27.953 -18.844 1 97.44 127 CYS A CA 1
ATOM 960 C C . CYS A 1 127 ? 10.727 -26.922 -18.031 1 97.44 127 CYS A C 1
ATOM 962 O O . CYS A 1 127 ? 10.516 -25.797 -18.469 1 97.44 127 CYS A O 1
ATOM 964 N N . ALA A 1 128 ? 10.25 -27.391 -16.891 1 98.31 128 ALA A N 1
ATOM 965 C CA . ALA A 1 128 ? 9.617 -26.484 -15.93 1 98.31 128 ALA A CA 1
ATOM 966 C C . ALA A 1 128 ? 10.656 -25.891 -14.984 1 98.31 128 ALA A C 1
ATOM 968 O O . ALA A 1 128 ? 11.797 -26.344 -14.93 1 98.31 128 ALA A O 1
ATOM 969 N N . TYR A 1 129 ? 10.242 -24.844 -14.305 1 98.56 129 TYR A N 1
ATOM 970 C CA . TYR A 1 129 ? 11.078 -24.219 -13.281 1 98.56 129 TYR A CA 1
ATOM 971 C C . TYR A 1 129 ? 10.32 -24.078 -11.969 1 98.56 129 TYR A C 1
ATOM 973 O O . TYR A 1 129 ? 9.125 -23.766 -11.969 1 98.56 129 TYR A O 1
ATOM 981 N N . LYS A 1 130 ? 11.062 -24.312 -10.945 1 98.62 130 LYS A N 1
ATOM 982 C CA . LYS A 1 130 ? 10.492 -24.25 -9.609 1 98.62 130 LYS A CA 1
ATOM 983 C C . LYS A 1 130 ? 11.156 -23.156 -8.773 1 98.62 130 LYS A C 1
ATOM 985 O O . LYS A 1 130 ? 12.383 -23.062 -8.719 1 98.62 130 LYS A O 1
ATOM 990 N N . GLY A 1 131 ? 10.344 -22.281 -8.219 1 98.44 131 GLY A N 1
ATOM 991 C CA . GLY A 1 131 ? 10.797 -21.25 -7.309 1 98.44 131 GLY A CA 1
ATOM 992 C C . GLY A 1 131 ? 10.055 -21.25 -5.984 1 98.44 131 GLY A C 1
ATOM 993 O O . GLY A 1 131 ? 8.844 -21.469 -5.949 1 98.44 131 GLY A O 1
ATOM 994 N N . MET A 1 132 ? 10.836 -20.953 -4.922 1 98.69 132 MET A N 1
ATOM 995 C CA . MET A 1 132 ? 10.266 -20.812 -3.586 1 98.69 132 MET A CA 1
ATOM 996 C C . MET A 1 132 ? 10.406 -19.391 -3.078 1 98.69 132 MET A C 1
ATOM 998 O O . MET A 1 132 ? 11.477 -18.797 -3.18 1 98.69 132 MET A O 1
ATOM 1002 N N . TYR A 1 133 ? 9.25 -18.938 -2.535 1 98.06 133 TYR A N 1
ATOM 1003 C CA . TYR A 1 133 ? 9.211 -17.516 -2.189 1 98.06 133 TYR A CA 1
ATOM 1004 C C . TYR A 1 133 ? 8.781 -17.328 -0.741 1 98.06 133 TYR A C 1
ATOM 1006 O O . TYR A 1 133 ? 7.906 -18.047 -0.244 1 98.06 133 TYR A O 1
ATOM 1014 N N . SER A 1 134 ? 9.406 -16.312 -0.142 1 95 134 SER A N 1
ATOM 1015 C CA . SER A 1 134 ? 8.984 -15.734 1.126 1 95 134 SER A CA 1
ATOM 1016 C C . SER A 1 134 ? 9.258 -14.234 1.166 1 95 134 SER A C 1
ATOM 1018 O O . SER A 1 134 ? 10.297 -13.773 0.686 1 95 134 SER A O 1
ATOM 1020 N N . ASP A 1 135 ? 8.305 -13.516 1.671 1 92.81 135 ASP A N 1
ATOM 1021 C CA . ASP A 1 135 ? 8.438 -12.07 1.819 1 92.81 135 ASP A CA 1
ATOM 1022 C C . ASP A 1 135 ? 8.766 -11.406 0.482 1 92.81 135 ASP A C 1
ATOM 1024 O O . ASP A 1 135 ? 9.617 -10.523 0.414 1 92.81 135 ASP A O 1
ATOM 1028 N N . GLY A 1 136 ? 8.219 -11.961 -0.518 1 93.81 136 GLY A N 1
ATOM 1029 C CA . GLY A 1 136 ? 8.297 -11.344 -1.832 1 93.81 136 GLY A CA 1
ATOM 1030 C C . GLY A 1 136 ? 9.57 -11.703 -2.58 1 93.81 136 GLY A C 1
ATOM 1031 O O . GLY A 1 136 ? 9.82 -11.188 -3.672 1 93.81 136 GLY A O 1
ATOM 1032 N N . LYS A 1 137 ? 10.344 -12.617 -2.002 1 95.25 137 LYS A N 1
ATOM 1033 C CA . LYS A 1 137 ? 11.641 -12.898 -2.602 1 95.25 137 LYS A CA 1
ATOM 1034 C C . LYS A 1 137 ? 11.859 -14.406 -2.746 1 95.25 137 LYS A C 1
ATOM 1036 O O . LYS A 1 137 ? 11.328 -15.195 -1.964 1 95.25 137 LYS A O 1
ATOM 1041 N N . LEU A 1 138 ? 12.703 -14.703 -3.746 1 97.38 138 LEU A N 1
ATOM 1042 C CA . LEU A 1 138 ? 13.156 -16.078 -3.896 1 97.38 138 LEU A CA 1
ATOM 1043 C C . LEU A 1 138 ? 14.031 -16.5 -2.717 1 97.38 138 LEU A C 1
ATOM 1045 O O . LEU A 1 138 ? 14.922 -15.75 -2.307 1 97.38 138 LEU A O 1
ATOM 1049 N N . LYS A 1 139 ? 13.773 -17.656 -2.217 1 96.94 139 LYS A N 1
ATOM 1050 C CA . LYS A 1 139 ? 14.609 -18.203 -1.154 1 96.94 139 LYS A CA 1
ATOM 1051 C C . LYS A 1 139 ? 15.906 -18.781 -1.717 1 96.94 139 LYS A C 1
ATOM 1053 O O . LYS A 1 139 ? 16.922 -18.812 -1.022 1 96.94 139 LYS A O 1
ATOM 1058 N N . GLU A 1 140 ? 15.859 -19.328 -2.82 1 96.88 140 GLU A N 1
ATOM 1059 C CA . GLU A 1 140 ? 16.953 -19.922 -3.58 1 96.88 140 GLU A CA 1
ATOM 1060 C C . GLU A 1 140 ? 16.75 -19.75 -5.082 1 96.88 140 GLU A C 1
ATOM 1062 O O . GLU A 1 140 ? 15.633 -19.453 -5.527 1 96.88 140 GLU A O 1
ATOM 1067 N N . PRO A 1 141 ? 17.797 -19.891 -5.832 1 96.94 141 PRO A N 1
ATOM 1068 C CA . PRO A 1 141 ? 17.625 -19.781 -7.281 1 96.94 141 PRO A CA 1
ATOM 1069 C C . PRO A 1 141 ? 16.609 -20.766 -7.84 1 96.94 141 PRO A C 1
ATOM 1071 O O . PRO A 1 141 ? 16.469 -21.875 -7.316 1 96.94 141 PRO A O 1
ATOM 1074 N N . VAL A 1 142 ? 15.992 -20.297 -8.844 1 97.81 142 VAL A N 1
ATOM 1075 C CA . VAL A 1 142 ? 15.008 -21.141 -9.516 1 97.81 142 VAL A CA 1
ATOM 1076 C C . VAL A 1 142 ? 15.68 -22.406 -10.062 1 97.81 142 VAL A C 1
ATOM 1078 O O . VAL A 1 142 ? 16.797 -22.344 -10.57 1 97.81 142 VAL A O 1
ATOM 1081 N N . LYS A 1 143 ? 14.984 -23.547 -9.961 1 97.88 143 LYS A N 1
ATOM 1082 C CA . LYS A 1 143 ? 15.555 -24.812 -10.391 1 97.88 143 LYS A CA 1
ATOM 1083 C C . LYS A 1 143 ? 14.727 -25.438 -11.508 1 97.88 143 LYS A C 1
ATOM 1085 O O . LYS A 1 143 ? 13.492 -25.422 -11.461 1 97.88 143 LYS A O 1
ATOM 1090 N N . PRO A 1 144 ? 15.445 -26 -12.469 1 97.88 144 PRO A N 1
ATOM 1091 C CA . PRO A 1 144 ? 14.703 -26.766 -13.469 1 97.88 144 PRO A CA 1
ATOM 1092 C C . PRO A 1 144 ? 14.109 -28.047 -12.906 1 97.88 144 PRO A C 1
ATOM 1094 O O . PRO A 1 144 ? 14.703 -28.672 -12.016 1 97.88 144 PRO A O 1
ATOM 1097 N N . CYS A 1 145 ? 12.984 -28.422 -13.398 1 97.88 145 CYS A N 1
ATOM 1098 C CA . CYS A 1 145 ? 12.328 -29.656 -12.977 1 97.88 145 CYS A CA 1
ATOM 1099 C C . CYS A 1 145 ? 11.32 -30.125 -14.023 1 97.88 145 CYS A C 1
ATOM 1101 O O . CYS A 1 145 ? 11.164 -29.484 -15.07 1 97.88 145 CYS A O 1
ATOM 1103 N N . ALA A 1 146 ? 10.805 -31.297 -13.789 1 96.38 146 ALA A N 1
ATOM 1104 C CA . ALA A 1 146 ? 9.734 -31.781 -14.664 1 96.38 146 ALA A CA 1
ATOM 1105 C C . ALA A 1 146 ? 8.414 -31.078 -14.352 1 96.38 146 ALA A C 1
ATOM 1107 O O . ALA A 1 146 ? 8.172 -30.688 -13.203 1 96.38 146 ALA A O 1
ATOM 1108 N N . GLY A 1 147 ? 7.668 -30.891 -15.406 1 94.94 147 GLY A N 1
ATOM 1109 C CA . GLY A 1 147 ? 6.352 -30.297 -15.211 1 94.94 147 GLY A CA 1
ATOM 1110 C C . GLY A 1 147 ? 5.613 -30.047 -16.516 1 94.94 147 GLY A C 1
ATOM 1111 O O . GLY A 1 147 ? 6.223 -30 -17.578 1 94.94 147 GLY A O 1
ATOM 1112 N N . ASN A 1 148 ? 4.34 -29.859 -16.406 1 94.88 148 ASN A N 1
ATOM 1113 C CA . ASN A 1 148 ? 3.496 -29.594 -17.562 1 94.88 148 ASN A CA 1
ATOM 1114 C C . ASN A 1 148 ? 3.451 -28.094 -17.891 1 94.88 148 ASN A C 1
ATOM 1116 O O . ASN A 1 148 ? 3.791 -27.266 -17.047 1 94.88 148 ASN A O 1
ATOM 1120 N N . ILE A 1 149 ? 3.064 -27.828 -19.125 1 97.19 149 ILE A N 1
ATOM 1121 C CA . ILE A 1 149 ? 2.83 -26.438 -19.5 1 97.19 149 ILE A CA 1
ATOM 1122 C C . ILE A 1 149 ? 1.736 -25.844 -18.609 1 97.19 149 ILE A C 1
ATOM 1124 O O . ILE A 1 149 ? 0.706 -26.484 -18.375 1 97.19 149 ILE A O 1
ATOM 1128 N N . GLY A 1 150 ? 1.973 -24.656 -18.172 1 98 150 GLY A N 1
ATOM 1129 C CA . GLY A 1 150 ? 1.086 -24.031 -17.203 1 98 150 GLY A CA 1
ATOM 1130 C C . GLY A 1 150 ? 1.777 -23.672 -15.898 1 98 150 GLY A C 1
ATOM 1131 O O . GLY A 1 150 ? 2.99 -23.453 -15.875 1 98 150 GLY A O 1
ATOM 1132 N N . THR A 1 151 ? 1.032 -23.469 -14.852 1 98.25 151 THR A N 1
ATOM 1133 C CA . THR A 1 151 ? 1.603 -23.031 -13.586 1 98.25 151 THR A CA 1
ATOM 1134 C C . THR A 1 151 ? 0.912 -23.719 -12.414 1 98.25 151 THR A C 1
ATOM 1136 O O . THR A 1 151 ? -0.311 -23.875 -12.414 1 98.25 151 THR A O 1
ATOM 1139 N N . GLN A 1 152 ? 1.715 -24.156 -11.539 1 98.56 152 GLN A N 1
ATOM 1140 C CA . GLN A 1 152 ? 1.241 -24.609 -10.242 1 98.56 152 GLN A CA 1
ATOM 1141 C C . GLN A 1 152 ? 1.734 -23.703 -9.117 1 98.56 152 GLN A C 1
ATOM 1143 O O . GLN A 1 152 ? 2.93 -23.422 -9.023 1 98.56 152 GLN A O 1
ATOM 1148 N N . ILE A 1 153 ? 0.806 -23.219 -8.328 1 98.5 153 ILE A N 1
ATOM 1149 C CA . ILE A 1 153 ? 1.149 -22.406 -7.172 1 98.5 153 ILE A CA 1
ATOM 1150 C C . ILE A 1 153 ? 0.712 -23.109 -5.891 1 98.5 153 ILE A C 1
ATOM 1152 O O . ILE A 1 153 ? -0.446 -23.516 -5.762 1 98.5 153 ILE A O 1
ATOM 1156 N N . THR A 1 154 ? 1.631 -23.25 -5.02 1 98.69 154 THR A N 1
ATOM 1157 C CA . THR A 1 154 ? 1.361 -23.859 -3.721 1 98.69 154 THR A CA 1
ATOM 1158 C C . THR A 1 154 ? 1.569 -22.859 -2.594 1 98.69 154 THR A C 1
ATOM 1160 O O . THR A 1 154 ? 2.627 -22.219 -2.502 1 98.69 154 THR A O 1
ATOM 1163 N N . VAL A 1 155 ? 0.59 -22.688 -1.8 1 98.44 155 VAL A N 1
ATOM 1164 C CA . VAL A 1 155 ? 0.609 -21.812 -0.634 1 98.44 155 VAL A CA 1
ATOM 1165 C C . VAL A 1 155 ? 0.498 -22.641 0.641 1 98.44 155 VAL A C 1
ATOM 1167 O O . VAL A 1 155 ? -0.517 -23.297 0.872 1 98.44 155 VAL A O 1
ATOM 1170 N N . GLU A 1 156 ? 1.51 -22.531 1.429 1 98.19 156 GLU A N 1
ATOM 1171 C CA . GLU A 1 156 ? 1.54 -23.359 2.627 1 98.19 156 GLU A CA 1
ATOM 1172 C C . GLU A 1 156 ? 1.559 -22.5 3.893 1 98.19 156 GLU A C 1
ATOM 1174 O O . GLU A 1 156 ? 2.227 -21.469 3.938 1 98.19 156 GLU A O 1
ATOM 1179 N N . ASP A 1 157 ? 0.87 -22.938 4.914 1 96.56 157 ASP A N 1
ATOM 1180 C CA . ASP A 1 157 ? 0.86 -22.359 6.254 1 96.56 157 ASP A CA 1
ATOM 1181 C C . ASP A 1 157 ? 0.489 -20.891 6.211 1 96.56 157 ASP A C 1
ATOM 1183 O O . ASP A 1 157 ? 1.209 -20.047 6.746 1 96.56 157 ASP A O 1
ATOM 1187 N N . LEU A 1 158 ? -0.659 -20.688 5.609 1 95.5 158 LEU A N 1
ATOM 1188 C CA . LEU A 1 158 ? -1.164 -19.312 5.48 1 95.5 158 LEU A CA 1
ATOM 1189 C C . LEU A 1 158 ? -1.287 -18.656 6.844 1 95.5 158 LEU A C 1
A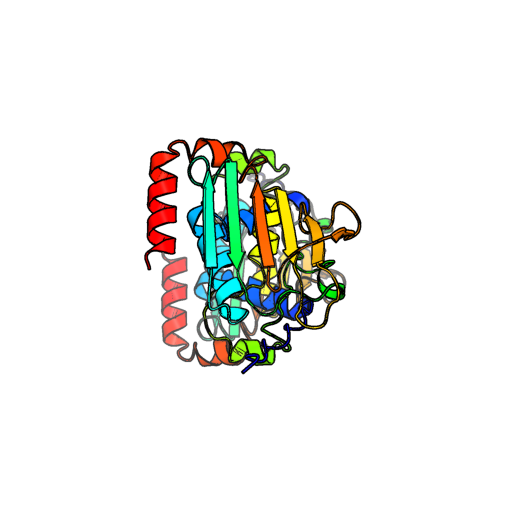TOM 1191 O O . LEU A 1 158 ? -1.801 -19.25 7.793 1 95.5 158 LEU A O 1
ATOM 1195 N N . PHE A 1 159 ? -0.72 -17.5 7.059 1 92.06 159 PHE A N 1
ATOM 1196 C CA . PHE A 1 159 ? -0.718 -16.672 8.25 1 92.06 159 PHE A CA 1
ATOM 1197 C C . PHE A 1 159 ? 0.163 -17.266 9.336 1 92.06 159 PHE A C 1
ATOM 1199 O O . PHE A 1 159 ? -0.102 -17.094 10.531 1 92.06 159 PHE A O 1
ATOM 1206 N N . TYR A 1 160 ? 1.141 -18.016 8.992 1 91.81 160 TYR A N 1
ATOM 1207 C CA . TYR A 1 160 ? 2.027 -18.656 9.953 1 91.81 160 TYR A CA 1
ATOM 1208 C C . TYR A 1 160 ? 2.732 -17.625 10.828 1 91.81 160 TYR A C 1
ATOM 1210 O O . TYR A 1 160 ? 3.092 -17.906 11.969 1 91.81 160 TYR A O 1
ATOM 1218 N N . ASN A 1 161 ? 2.867 -16.422 10.32 1 87.12 161 ASN A N 1
ATOM 1219 C CA . ASN A 1 161 ? 3.625 -15.383 11.008 1 87.12 161 ASN A CA 1
ATOM 1220 C C . ASN A 1 161 ? 2.707 -14.305 11.57 1 87.12 161 ASN A C 1
ATOM 1222 O O . ASN A 1 161 ? 3.174 -13.242 11.984 1 87.12 161 ASN A O 1
ATOM 1226 N N . ILE A 1 162 ? 1.503 -14.508 11.445 1 82.75 162 ILE A N 1
ATOM 1227 C CA . ILE A 1 162 ? 0.513 -13.609 12.039 1 82.75 162 ILE A CA 1
ATOM 1228 C C . ILE A 1 162 ? -0.406 -14.398 12.969 1 82.75 162 ILE A C 1
ATOM 1230 O O . ILE A 1 162 ? -1.504 -14.797 12.57 1 82.75 162 ILE A O 1
ATOM 1234 N N . THR A 1 163 ? -0.011 -14.523 14.133 1 80.38 163 THR A N 1
ATOM 1235 C CA . THR A 1 163 ? -0.652 -15.414 15.086 1 80.38 163 THR A CA 1
ATOM 1236 C C . THR A 1 163 ? -2.092 -14.984 15.352 1 80.38 163 THR A C 1
ATOM 1238 O O . THR A 1 163 ? -2.994 -15.82 15.422 1 80.38 163 THR A O 1
ATOM 1241 N N . THR A 1 164 ? -2.32 -13.75 15.477 1 78.69 164 THR A N 1
ATOM 1242 C CA . THR A 1 164 ? -3.648 -13.227 15.773 1 78.69 164 THR A CA 1
ATOM 1243 C C . THR A 1 164 ? -4.629 -13.578 14.656 1 78.69 164 THR A C 1
ATOM 1245 O O . THR A 1 164 ? -5.777 -13.945 14.93 1 78.69 164 THR A O 1
ATOM 1248 N N . ARG A 1 165 ? -4.172 -13.469 13.469 1 81.81 165 ARG A N 1
ATOM 1249 C CA . ARG A 1 165 ? -5.027 -13.805 12.336 1 81.81 165 ARG A CA 1
ATOM 1250 C C . ARG A 1 165 ? -5.301 -15.305 12.281 1 81.81 165 ARG A C 1
ATOM 1252 O O . ARG A 1 165 ? -6.434 -15.727 12.031 1 81.81 165 ARG A O 1
ATOM 1259 N N . ARG A 1 166 ? -4.277 -16.031 12.461 1 83.94 166 ARG A N 1
ATOM 1260 C CA . ARG A 1 166 ? -4.43 -17.484 12.422 1 83.94 166 ARG A CA 1
ATOM 1261 C C . ARG A 1 166 ? -5.406 -17.953 13.492 1 83.94 166 ARG A C 1
ATOM 1263 O O . ARG A 1 166 ? -6.246 -18.828 13.234 1 83.94 166 ARG A O 1
ATOM 1270 N N . LYS A 1 167 ? -5.395 -17.25 14.578 1 83.88 167 LYS A N 1
ATOM 1271 C CA . LYS A 1 167 ? -6.273 -17.609 15.688 1 83.88 167 LYS A CA 1
ATOM 1272 C C . LYS A 1 167 ? -7.719 -17.203 15.391 1 83.88 167 LYS A C 1
ATOM 1274 O O . LYS A 1 167 ? -8.656 -17.891 15.82 1 83.88 167 LYS A O 1
ATOM 1279 N N . ALA A 1 168 ? -7.855 -16.203 14.672 1 83.88 168 ALA A N 1
ATOM 1280 C CA . ALA A 1 168 ? -9.188 -15.711 14.344 1 83.88 168 ALA A CA 1
ATOM 1281 C C . ALA A 1 168 ? -9.875 -16.625 13.336 1 83.88 168 ALA A C 1
ATOM 1283 O O . ALA A 1 168 ? -11.109 -16.656 13.242 1 83.88 168 ALA A O 1
ATOM 1284 N N . LEU A 1 169 ? -9.109 -17.359 12.625 1 86.5 169 LEU A N 1
ATOM 1285 C CA . LEU A 1 169 ? -9.625 -18.281 11.625 1 86.5 169 LEU A CA 1
ATOM 1286 C C . LEU A 1 169 ? -9.648 -19.703 12.156 1 86.5 169 LEU A C 1
ATOM 1288 O O . LEU A 1 169 ? -8.945 -20.578 11.641 1 86.5 169 LEU A O 1
ATOM 1292 N N . LYS A 1 170 ? -10.359 -19.906 13.156 1 78.06 170 LYS A N 1
ATOM 1293 C CA . LYS A 1 170 ? -10.328 -21.109 13.984 1 78.06 170 LYS A CA 1
ATOM 1294 C C . LYS A 1 170 ? -11.078 -22.25 13.312 1 78.06 170 LYS A C 1
ATOM 1296 O O . LYS A 1 170 ? -10.766 -23.422 13.547 1 78.06 170 LYS A O 1
ATOM 1301 N N . SER A 1 171 ? -11.961 -21.969 12.477 1 89.19 171 SER A N 1
ATOM 1302 C CA . SER A 1 171 ? -12.797 -23.047 11.953 1 89.19 171 SER A CA 1
ATOM 1303 C C . SER A 1 171 ? -12.391 -23.422 10.531 1 89.19 171 SER A C 1
ATOM 1305 O O . SER A 1 171 ? -12.773 -22.75 9.578 1 89.19 171 SER A O 1
ATOM 1307 N N . PRO A 1 172 ? -11.688 -24.547 10.445 1 87.88 172 PRO A N 1
ATOM 1308 C CA . PRO A 1 172 ? -11.32 -25 9.102 1 87.88 172 PRO A CA 1
ATOM 1309 C C . PRO A 1 172 ? -12.531 -25.266 8.219 1 87.88 172 PRO A C 1
ATOM 1311 O O . PRO A 1 172 ? -12.484 -25.016 7.008 1 87.88 172 PRO A O 1
ATOM 1314 N N . SER A 1 173 ? -13.531 -25.719 8.906 1 90.5 173 SER A N 1
ATOM 1315 C CA . SER A 1 173 ? -14.75 -26.016 8.156 1 90.5 173 SER A CA 1
ATOM 1316 C C . SER A 1 173 ? -15.352 -24.734 7.566 1 90.5 173 SER A C 1
ATOM 1318 O O . SER A 1 173 ? -15.82 -24.734 6.43 1 90.5 173 SER A O 1
ATOM 1320 N N . ASP A 1 174 ? -15.352 -23.703 8.359 1 91.69 174 ASP A N 1
ATOM 1321 C CA . ASP A 1 174 ? -15.859 -22.438 7.875 1 91.69 174 ASP A CA 1
ATOM 1322 C C . ASP A 1 174 ? -15.031 -21.922 6.703 1 91.69 174 ASP A C 1
ATOM 1324 O O . ASP A 1 174 ? -15.578 -21.469 5.691 1 91.69 174 ASP A O 1
ATOM 1328 N N . GLU A 1 175 ? -13.789 -22 6.836 1 92.5 175 GLU A N 1
ATOM 1329 C CA . GLU A 1 175 ? -12.906 -21.531 5.77 1 92.5 175 GLU A CA 1
ATOM 1330 C C . GLU A 1 175 ? -13.055 -22.391 4.516 1 92.5 175 GLU A C 1
ATOM 1332 O O . GLU A 1 175 ? -13.031 -21.875 3.398 1 92.5 175 GLU A O 1
ATOM 1337 N N . HIS A 1 176 ? -13.25 -23.672 4.746 1 91.25 176 HIS A N 1
ATOM 1338 C CA . HIS A 1 176 ? -13.445 -24.562 3.617 1 91.25 176 HIS A CA 1
ATOM 1339 C C . HIS A 1 176 ? -14.695 -24.203 2.83 1 91.25 176 HIS A C 1
ATOM 1341 O O . HIS A 1 176 ? -14.68 -24.203 1.598 1 91.25 176 HIS A O 1
ATOM 1347 N N . ALA A 1 177 ? -15.664 -23.938 3.514 1 91.25 177 ALA A N 1
ATOM 1348 C CA . ALA A 1 177 ? -16.922 -23.562 2.865 1 91.25 177 ALA A CA 1
ATOM 1349 C C . ALA A 1 177 ? -16.734 -22.328 1.995 1 91.25 177 ALA A C 1
ATOM 1351 O O . ALA A 1 177 ? -17.266 -22.25 0.883 1 91.25 177 ALA A O 1
ATOM 1352 N N . LYS A 1 178 ? -16.047 -21.391 2.445 1 91.06 178 LYS A N 1
ATOM 1353 C CA . LYS A 1 178 ? -15.789 -20.172 1.698 1 91.06 178 LYS A CA 1
ATOM 1354 C C . LYS A 1 178 ? -14.945 -20.438 0.455 1 91.06 178 LYS A C 1
ATOM 1356 O O . LYS A 1 178 ? -15.18 -19.844 -0.602 1 91.06 178 LYS A O 1
ATOM 1361 N N . VAL A 1 179 ? -14 -21.312 0.635 1 91.31 179 VAL A N 1
ATOM 1362 C CA . VAL A 1 179 ? -13.133 -21.688 -0.48 1 91.31 179 VAL A CA 1
ATOM 1363 C C . VAL A 1 179 ? -13.961 -22.359 -1.568 1 91.31 179 VAL A C 1
ATOM 1365 O O . VAL A 1 179 ? -13.805 -22.062 -2.754 1 91.31 179 VAL A O 1
ATOM 1368 N N . VAL A 1 180 ? -14.836 -23.234 -1.1 1 88.94 180 VAL A N 1
ATOM 1369 C CA . VAL A 1 180 ? -15.703 -23.953 -2.029 1 88.94 180 VAL A CA 1
ATOM 1370 C C . VAL A 1 180 ? -16.578 -22.953 -2.789 1 88.94 180 VAL A C 1
ATOM 1372 O O . VAL A 1 180 ? -16.797 -23.109 -3.992 1 88.94 180 VAL A O 1
ATOM 1375 N N . GLU A 1 181 ? -17.016 -21.953 -2.1 1 89.81 181 GLU A N 1
ATOM 1376 C CA . GLU A 1 181 ? -17.859 -20.938 -2.734 1 89.81 181 GLU A CA 1
ATOM 1377 C C . GLU A 1 181 ? -17.094 -20.219 -3.855 1 89.81 181 GLU A C 1
ATOM 1379 O O . GLU A 1 181 ? -17.672 -19.922 -4.902 1 89.81 181 GLU A O 1
ATOM 1384 N N . VAL A 1 182 ? -15.891 -20 -3.674 1 89.44 182 VAL A N 1
ATOM 1385 C CA . VAL A 1 182 ? -15.062 -19.312 -4.66 1 89.44 182 VAL A CA 1
ATOM 1386 C C . VAL A 1 182 ? -14.906 -20.188 -5.902 1 89.44 182 VAL A C 1
ATOM 1388 O O . VAL A 1 182 ? -14.969 -19.688 -7.027 1 89.44 182 VAL A O 1
ATOM 1391 N N . VAL A 1 183 ? -14.672 -21.453 -5.742 1 87.69 183 VAL A N 1
ATOM 1392 C CA . VAL A 1 183 ? -14.43 -22.391 -6.844 1 87.69 183 VAL A CA 1
ATOM 1393 C C . VAL A 1 183 ? -15.727 -22.594 -7.629 1 87.69 183 VAL A C 1
ATOM 1395 O O . VAL A 1 183 ? -15.695 -22.797 -8.844 1 87.69 183 VAL A O 1
ATOM 1398 N N . SER A 1 184 ? -16.828 -22.562 -6.922 1 86 184 SER A N 1
ATOM 1399 C CA . SER A 1 184 ? -18.109 -22.875 -7.527 1 86 184 SER A CA 1
ATOM 1400 C C . SER A 1 184 ? -18.656 -21.703 -8.336 1 86 184 SER A C 1
ATOM 1402 O O . SER A 1 184 ? -19.547 -21.859 -9.164 1 86 184 SER A O 1
ATOM 1404 N N . ARG A 1 185 ? -18.203 -20.484 -8.211 1 74.19 185 ARG A N 1
ATOM 1405 C CA . ARG A 1 185 ? -18.672 -19.312 -8.938 1 74.19 185 ARG A CA 1
ATOM 1406 C C . ARG A 1 185 ? -17.938 -19.172 -10.273 1 74.19 185 ARG A C 1
ATOM 1408 O O . ARG A 1 185 ? -18.578 -19.094 -11.32 1 74.19 185 ARG A O 1
ATOM 1415 N N . MET B 1 1 ? -5.281 -30.172 -33.656 1 37.25 1 MET B N 1
ATOM 1416 C CA . MET B 1 1 ? -4.621 -28.906 -33.969 1 37.25 1 MET B CA 1
ATOM 1417 C C . MET B 1 1 ? -3.971 -28.312 -32.719 1 37.25 1 MET B C 1
ATOM 1419 O O . MET B 1 1 ? -4.605 -28.219 -31.672 1 37.25 1 MET B O 1
ATOM 1423 N N . ALA B 1 2 ? -2.688 -28.375 -32.594 1 46.38 2 ALA B N 1
ATOM 1424 C CA . ALA B 1 2 ? -1.938 -27.969 -31.422 1 46.38 2 ALA B CA 1
ATOM 1425 C C . ALA B 1 2 ? -2.373 -26.578 -30.938 1 46.38 2 ALA B C 1
ATOM 1427 O O . ALA B 1 2 ? -2.207 -25.594 -31.656 1 46.38 2 ALA B O 1
ATOM 1428 N N . VAL B 1 3 ? -3.432 -26.375 -30.25 1 51.78 3 VAL B N 1
ATOM 1429 C CA . VAL B 1 3 ? -3.955 -25.078 -29.859 1 51.78 3 VAL B CA 1
ATOM 1430 C C . VAL B 1 3 ? -2.828 -24.203 -29.297 1 51.78 3 VAL B C 1
ATOM 1432 O O . VAL B 1 3 ? -2.082 -24.656 -28.406 1 51.78 3 VAL B O 1
ATOM 1435 N N . SER B 1 4 ? -2.289 -23.438 -30.141 1 64.31 4 SER B N 1
ATOM 1436 C CA . SER B 1 4 ? -1.194 -22.516 -29.844 1 64.31 4 SER B CA 1
ATOM 1437 C C . SER B 1 4 ? -1.409 -21.828 -28.5 1 64.31 4 SER B C 1
ATOM 1439 O O . SER B 1 4 ? -2.475 -21.266 -28.25 1 64.31 4 SER B O 1
ATOM 1441 N N . LYS B 1 5 ? -0.761 -22.391 -27.484 1 75.88 5 LYS B N 1
ATOM 1442 C CA . LYS B 1 5 ? -0.841 -21.766 -26.156 1 75.88 5 LYS B CA 1
ATOM 1443 C C . LYS B 1 5 ? -0.398 -20.297 -26.219 1 75.88 5 LYS B C 1
ATOM 1445 O O . LYS B 1 5 ? 0.566 -19.969 -26.906 1 75.88 5 LYS B O 1
ATOM 1450 N N . PRO B 1 6 ? -1.228 -19.453 -25.703 1 80.06 6 PRO B N 1
ATOM 1451 C CA . PRO B 1 6 ? -0.842 -18.047 -25.703 1 80.06 6 PRO B CA 1
ATOM 1452 C C . PRO B 1 6 ? 0.535 -17.812 -25.078 1 80.06 6 PRO B C 1
ATOM 1454 O O . PRO B 1 6 ? 0.968 -18.578 -24.219 1 80.06 6 PRO B O 1
ATOM 1457 N N . ALA B 1 7 ? 1.257 -16.875 -25.641 1 86.69 7 ALA B N 1
ATOM 1458 C CA . ALA B 1 7 ? 2.559 -16.484 -25.094 1 86.69 7 ALA B CA 1
ATOM 1459 C C . ALA B 1 7 ? 2.42 -15.883 -23.703 1 86.69 7 ALA B C 1
ATOM 1461 O O . ALA B 1 7 ? 1.455 -15.164 -23.422 1 86.69 7 ALA B O 1
ATOM 1462 N N . PRO B 1 8 ? 3.305 -16.234 -22.781 1 90.38 8 PRO B N 1
ATOM 1463 C CA . PRO B 1 8 ? 3.254 -15.633 -21.453 1 90.38 8 PRO B CA 1
ATOM 1464 C C . PRO B 1 8 ? 3.459 -14.125 -21.469 1 90.38 8 PRO B C 1
ATOM 1466 O O . PRO B 1 8 ? 4.18 -13.602 -22.328 1 90.38 8 PRO B O 1
ATOM 1469 N N . GLY B 1 9 ? 2.736 -13.414 -20.594 1 86.69 9 GLY B N 1
ATOM 1470 C CA . GLY B 1 9 ? 3.01 -12 -20.406 1 86.69 9 GLY B CA 1
ATOM 1471 C C . GLY B 1 9 ? 4.379 -11.727 -19.812 1 86.69 9 GLY B C 1
ATOM 1472 O O . GLY B 1 9 ? 5.004 -12.625 -19.25 1 86.69 9 GLY B O 1
ATOM 1473 N N . VAL B 1 10 ? 4.867 -10.531 -20.078 1 89.12 10 VAL B N 1
ATOM 1474 C CA . VAL B 1 10 ? 6.109 -10.094 -19.469 1 89.12 10 VAL B CA 1
ATOM 1475 C C . VAL B 1 10 ? 5.809 -9.344 -18.172 1 89.12 10 VAL B C 1
ATOM 1477 O O . VAL B 1 10 ? 5.031 -8.383 -18.172 1 89.12 10 VAL B O 1
ATOM 1480 N N . ILE B 1 11 ? 6.379 -9.852 -17.109 1 89.75 11 ILE B N 1
ATOM 1481 C CA . ILE B 1 11 ? 6.172 -9.219 -15.812 1 89.75 11 ILE B CA 1
ATOM 1482 C C . ILE B 1 11 ? 7.16 -8.07 -15.633 1 89.75 11 ILE B C 1
ATOM 1484 O O . ILE B 1 11 ? 8.367 -8.242 -15.836 1 89.75 11 ILE B O 1
ATOM 1488 N N . ARG B 1 12 ? 6.625 -6.906 -15.312 1 88.12 12 ARG B N 1
ATOM 1489 C CA . ARG B 1 12 ? 7.426 -5.707 -15.086 1 88.12 12 ARG B CA 1
ATOM 1490 C C . ARG B 1 12 ? 7.062 -5.047 -13.766 1 88.12 12 ARG B C 1
ATOM 1492 O O . ARG B 1 12 ? 5.926 -5.152 -13.297 1 88.12 12 ARG B O 1
ATOM 1499 N N . LYS B 1 13 ? 8.094 -4.469 -13.227 1 88 13 LYS B N 1
ATOM 1500 C CA . LYS B 1 13 ? 7.844 -3.652 -12.047 1 88 13 LYS B CA 1
ATOM 1501 C C . LYS B 1 13 ? 7.23 -2.307 -12.43 1 88 13 LYS B C 1
ATOM 1503 O O . LYS B 1 13 ? 7.684 -1.66 -13.375 1 88 13 LYS B O 1
ATOM 1508 N N . LEU B 1 14 ? 6.246 -1.964 -11.688 1 83.44 14 LEU B N 1
ATOM 1509 C CA . LEU B 1 14 ? 5.668 -0.643 -11.906 1 83.44 14 LEU B CA 1
ATOM 1510 C C . LEU B 1 14 ? 6.582 0.448 -11.359 1 83.44 14 LEU B C 1
ATOM 1512 O O . LEU B 1 14 ? 7.27 0.243 -10.352 1 83.44 14 LEU B O 1
ATOM 1516 N N . ASP B 1 15 ? 6.547 1.521 -12.031 1 82.56 15 ASP B N 1
ATOM 1517 C CA . ASP B 1 15 ? 7.281 2.684 -11.547 1 82.56 15 ASP B CA 1
ATOM 1518 C C . ASP B 1 15 ? 6.801 3.096 -10.156 1 82.56 15 ASP B C 1
ATOM 1520 O O . ASP B 1 15 ? 5.598 3.086 -9.883 1 82.56 15 ASP B O 1
ATOM 1524 N N . GLU B 1 16 ? 7.723 3.477 -9.312 1 81.75 16 GLU B N 1
ATOM 1525 C CA . GLU B 1 16 ? 7.422 3.842 -7.93 1 81.75 16 GLU B CA 1
ATOM 1526 C C . GLU B 1 16 ? 6.418 4.992 -7.871 1 81.75 16 GLU B C 1
ATOM 1528 O O . GLU B 1 16 ? 5.559 5.027 -6.984 1 81.75 16 GLU B O 1
ATOM 1533 N N . VAL B 1 17 ? 6.59 5.883 -8.742 1 78.81 17 VAL B N 1
ATOM 1534 C CA . VAL B 1 17 ? 5.684 7.027 -8.766 1 78.81 17 VAL B CA 1
ATOM 1535 C C . VAL B 1 17 ? 4.258 6.555 -9.023 1 78.81 17 VAL B C 1
ATOM 1537 O O . VAL B 1 17 ? 3.314 7.02 -8.375 1 78.81 17 VAL B O 1
ATOM 1540 N N . VAL B 1 18 ? 4.121 5.598 -9.875 1 79.25 18 VAL B N 1
ATOM 1541 C CA . VAL B 1 18 ? 2.814 5.043 -10.211 1 79.25 18 VAL B CA 1
ATOM 1542 C C . VAL B 1 18 ? 2.252 4.285 -9.008 1 79.25 18 VAL B C 1
ATOM 1544 O O . VAL B 1 18 ? 1.083 4.453 -8.648 1 79.25 18 VAL B O 1
ATOM 1547 N N . VAL B 1 19 ? 3.098 3.545 -8.391 1 80.75 19 VAL B N 1
ATOM 1548 C CA . VAL B 1 19 ? 2.709 2.762 -7.223 1 80.75 19 VAL B CA 1
ATOM 1549 C C . VAL B 1 19 ? 2.225 3.693 -6.117 1 80.75 19 VAL B C 1
ATOM 1551 O O . VAL B 1 19 ? 1.183 3.449 -5.5 1 80.75 19 VAL B O 1
ATOM 1554 N N . ASN B 1 20 ? 2.918 4.75 -5.938 1 82.56 20 ASN B N 1
ATOM 1555 C CA . ASN B 1 20 ? 2.574 5.699 -4.883 1 82.56 20 ASN B CA 1
ATOM 1556 C C . ASN B 1 20 ? 1.273 6.434 -5.191 1 82.56 20 ASN B C 1
ATOM 1558 O O . ASN B 1 20 ? 0.489 6.723 -4.285 1 82.56 20 ASN B O 1
ATOM 1562 N N . ARG B 1 21 ? 1.071 6.625 -6.379 1 80.19 21 ARG B N 1
ATOM 1563 C CA . ARG B 1 21 ? -0.155 7.32 -6.758 1 80.19 21 ARG B CA 1
ATOM 1564 C C . ARG B 1 21 ? -1.369 6.41 -6.605 1 80.19 21 ARG B C 1
ATOM 1566 O O . ARG B 1 21 ? -2.434 6.855 -6.176 1 80.19 21 ARG B O 1
ATOM 1573 N N . ILE B 1 22 ? -1.164 5.207 -6.922 1 78.06 22 ILE B N 1
ATOM 1574 C CA . ILE B 1 22 ? -2.223 4.223 -6.73 1 78.06 22 ILE B CA 1
ATOM 1575 C C . ILE B 1 22 ? -2.553 4.102 -5.246 1 78.06 22 ILE B C 1
ATOM 1577 O O . ILE B 1 22 ? -3.721 4.176 -4.855 1 78.06 22 ILE B O 1
ATOM 1581 N N . ALA B 1 23 ? -1.497 3.975 -4.508 1 80.88 23 ALA B N 1
ATOM 1582 C CA . ALA B 1 23 ? -1.687 3.855 -3.064 1 80.88 23 ALA B CA 1
ATOM 1583 C C . ALA B 1 23 ? -2.328 5.113 -2.49 1 80.88 23 ALA B C 1
ATOM 1585 O O . ALA B 1 23 ? -3.193 5.035 -1.615 1 80.88 23 ALA B O 1
ATOM 1586 N N . ALA B 1 24 ? -1.923 6.254 -2.988 1 85.38 24 ALA B N 1
ATOM 1587 C CA . ALA B 1 24 ? -2.469 7.523 -2.52 1 85.38 24 ALA B CA 1
ATOM 1588 C C . ALA B 1 24 ? -3.961 7.625 -2.822 1 85.38 24 ALA B C 1
ATOM 1590 O O . ALA B 1 24 ? -4.738 8.117 -2 1 85.38 24 ALA B O 1
ATOM 1591 N N . GLY B 1 25 ? -4.336 7.09 -3.945 1 81.31 25 GLY B N 1
ATOM 1592 C CA . GLY B 1 25 ? -5.73 7.117 -4.352 1 81.31 25 GLY B CA 1
ATOM 1593 C C . GLY B 1 25 ? -6.621 6.246 -3.484 1 81.31 25 GLY B C 1
ATOM 1594 O O . GLY B 1 25 ? -7.816 6.512 -3.35 1 81.31 25 GLY B O 1
ATOM 1595 N N . GLU B 1 26 ? -6.039 5.25 -2.943 1 77.75 26 GLU B N 1
ATOM 1596 C CA . GLU B 1 26 ? -6.793 4.371 -2.057 1 77.75 26 GLU B CA 1
ATOM 1597 C C . GLU B 1 26 ? -7.078 5.047 -0.719 1 77.75 26 GLU B C 1
ATOM 1599 O O . GLU B 1 26 ? -8.133 4.824 -0.116 1 77.75 26 GLU B O 1
ATOM 1604 N N . VAL B 1 27 ? -6.199 5.891 -0.315 1 83.44 27 VAL B N 1
ATOM 1605 C CA . VAL B 1 27 ? -6.305 6.527 0.993 1 83.44 27 VAL B CA 1
ATOM 1606 C C . VAL B 1 27 ? -7.086 7.836 0.871 1 83.44 27 VAL B C 1
ATOM 1608 O O . VAL B 1 27 ? -7.926 8.148 1.72 1 83.44 27 VAL B O 1
ATOM 1611 N N . ILE B 1 28 ? -6.797 8.57 -0.199 1 90.81 28 ILE B N 1
ATOM 1612 C CA . ILE B 1 28 ? -7.41 9.875 -0.406 1 90.81 28 ILE B CA 1
ATOM 1613 C C . ILE B 1 28 ? -8.266 9.844 -1.673 1 90.81 28 ILE B C 1
ATOM 1615 O O . ILE B 1 28 ? -7.738 9.938 -2.785 1 90.81 28 ILE B O 1
ATOM 1619 N N . GLN B 1 29 ? -9.508 9.844 -1.532 1 88.19 29 GLN B N 1
ATOM 1620 C CA . GLN B 1 29 ? -10.406 9.727 -2.676 1 88.19 29 GLN B CA 1
ATOM 1621 C C . GLN B 1 29 ? -11.031 11.078 -3.021 1 88.19 29 GLN B C 1
ATOM 1623 O O . GLN B 1 29 ? -11.383 11.328 -4.176 1 88.19 29 GLN B O 1
ATOM 1628 N N . ARG B 1 30 ? -11.195 11.828 -1.959 1 93.19 30 ARG B N 1
ATOM 1629 C CA . ARG B 1 30 ? -11.789 13.156 -2.105 1 93.19 30 ARG B CA 1
ATOM 1630 C C . ARG B 1 30 ? -11.266 14.109 -1.04 1 93.19 30 ARG B C 1
ATOM 1632 O O . ARG B 1 30 ? -10.648 13.68 -0.064 1 93.19 30 ARG B O 1
ATOM 1639 N N . PRO B 1 31 ? -11.539 15.406 -1.211 1 95.38 31 PRO B N 1
ATOM 1640 C CA . PRO B 1 31 ? -11.031 16.391 -0.248 1 95.38 31 PRO B CA 1
ATOM 1641 C C . PRO B 1 31 ? -11.492 16.109 1.181 1 95.38 31 PRO B C 1
ATOM 1643 O O . PRO B 1 31 ? -10.719 16.266 2.127 1 95.38 31 PRO B O 1
ATOM 1646 N N . ALA B 1 32 ? -12.648 15.586 1.34 1 94.69 32 ALA B N 1
ATOM 1647 C CA . ALA B 1 32 ? -13.18 15.305 2.67 1 94.69 32 ALA B CA 1
ATOM 1648 C C . ALA B 1 32 ? -12.344 14.258 3.389 1 94.69 32 ALA B C 1
ATOM 1650 O O . ALA B 1 32 ? -12.148 14.328 4.605 1 94.69 32 ALA B O 1
ATOM 1651 N N . ASN B 1 33 ? -11.867 13.273 2.656 1 92.94 33 ASN B N 1
ATOM 1652 C CA . ASN B 1 33 ? -11 12.258 3.238 1 92.94 33 ASN B CA 1
ATOM 1653 C C . ASN B 1 33 ? -9.703 12.867 3.762 1 92.94 33 ASN B C 1
ATOM 1655 O O . ASN B 1 33 ? -9.25 12.531 4.859 1 92.94 33 ASN B O 1
ATOM 1659 N N . ALA B 1 34 ? -9.117 13.734 2.965 1 94.62 34 ALA B N 1
ATOM 1660 C CA . ALA B 1 34 ? -7.875 14.391 3.359 1 94.62 34 ALA B CA 1
ATOM 1661 C C . ALA B 1 34 ? -8.07 15.211 4.633 1 94.62 34 ALA B C 1
ATOM 1663 O O . ALA B 1 34 ? -7.246 15.141 5.551 1 94.62 34 ALA B O 1
ATOM 1664 N N . LEU B 1 35 ? -9.133 15.906 4.68 1 95.75 35 LEU B N 1
ATOM 1665 C CA . LEU B 1 35 ? -9.422 16.734 5.844 1 95.75 35 LEU B CA 1
ATOM 1666 C C . LEU B 1 35 ? -9.617 15.867 7.09 1 95.75 35 LEU B C 1
ATOM 1668 O O . LEU B 1 35 ? -9.086 16.188 8.156 1 95.75 35 LEU B O 1
ATOM 1672 N N . LYS B 1 36 ? -10.328 14.82 6.91 1 93.44 36 LYS B N 1
ATOM 1673 C CA . LYS B 1 36 ? -10.562 13.914 8.031 1 93.44 36 LYS B CA 1
ATOM 1674 C C . LYS B 1 36 ? -9.25 13.414 8.617 1 93.44 36 LYS B C 1
ATOM 1676 O O . LYS B 1 36 ? -9.062 13.414 9.836 1 93.44 36 LYS B O 1
ATOM 1681 N N . GLU B 1 37 ? -8.367 12.977 7.762 1 90.44 37 GLU B N 1
ATOM 1682 C CA . GLU B 1 37 ? -7.066 12.469 8.188 1 90.44 37 GLU B CA 1
ATOM 1683 C C . GLU B 1 37 ? -6.254 13.555 8.891 1 90.44 37 GLU B C 1
ATOM 1685 O O . GLU B 1 37 ? -5.594 13.281 9.898 1 90.44 37 GLU B O 1
ATOM 1690 N N . MET B 1 38 ? -6.332 14.75 8.406 1 94.12 38 MET B N 1
ATOM 1691 C CA . MET B 1 38 ? -5.578 15.852 9 1 94.12 38 MET B CA 1
ATOM 1692 C C . MET B 1 38 ? -6.152 16.25 10.352 1 94.12 38 MET B C 1
ATOM 1694 O O . MET B 1 38 ? -5.406 16.562 11.281 1 94.12 38 MET B O 1
ATOM 1698 N N . ILE B 1 39 ? -7.484 16.188 10.445 1 94.44 39 ILE B N 1
ATOM 1699 C CA . ILE B 1 39 ? -8.125 16.5 11.719 1 94.44 39 ILE B CA 1
ATOM 1700 C C . ILE B 1 39 ? -7.715 15.461 12.758 1 94.44 39 ILE B C 1
ATOM 1702 O O . ILE B 1 39 ? -7.383 15.805 13.898 1 94.44 39 ILE B O 1
ATOM 1706 N N . GLU B 1 40 ? -7.723 14.195 12.367 1 90.19 40 GLU B N 1
ATOM 1707 C CA . GLU B 1 40 ? -7.301 13.133 13.266 1 90.19 40 GLU B CA 1
ATOM 1708 C C . GLU B 1 40 ? -5.871 13.359 13.766 1 90.19 40 GLU B C 1
ATOM 1710 O O . GLU B 1 40 ? -5.574 13.141 14.938 1 90.19 40 GLU B O 1
ATOM 1715 N N . ASN B 1 41 ? -4.992 13.75 12.914 1 90.69 41 ASN B N 1
ATOM 1716 C CA . ASN B 1 41 ? -3.619 14.055 13.312 1 90.69 41 ASN B CA 1
ATOM 1717 C C . ASN B 1 41 ? -3.566 15.18 14.336 1 90.69 41 ASN B C 1
ATOM 1719 O O . ASN B 1 41 ? -2.764 15.141 15.273 1 90.69 41 ASN B O 1
ATOM 1723 N N . SER B 1 42 ? -4.406 16.203 14.133 1 93.75 42 SER B N 1
ATOM 1724 C CA . SER B 1 42 ? -4.469 17.312 15.086 1 93.75 42 SER B CA 1
ATOM 1725 C C . SER B 1 42 ? -4.938 16.828 16.453 1 93.75 42 SER B C 1
ATOM 1727 O O . SER B 1 42 ? -4.398 17.234 17.484 1 93.75 42 SER B O 1
ATOM 1729 N N . LEU B 1 43 ? -5.969 15.961 16.422 1 91.94 43 LEU B N 1
ATOM 1730 C CA . LEU B 1 43 ? -6.492 15.414 17.672 1 91.94 43 LEU B CA 1
ATOM 1731 C C . LEU B 1 43 ? -5.445 14.562 18.375 1 91.94 43 LEU B C 1
ATOM 1733 O O . LEU B 1 43 ? -5.289 14.641 19.594 1 91.94 43 LEU B O 1
ATOM 1737 N N . ASP B 1 44 ? -4.727 13.805 17.625 1 88.19 44 ASP B N 1
ATOM 1738 C CA . ASP B 1 44 ? -3.654 12.984 18.172 1 88.19 44 ASP B CA 1
ATOM 1739 C C . ASP B 1 44 ? -2.57 13.852 18.812 1 88.19 44 ASP B C 1
ATOM 1741 O O . ASP B 1 44 ? -1.893 13.422 19.75 1 88.19 44 ASP B O 1
ATOM 1745 N N . ALA B 1 45 ? -2.375 15.047 18.297 1 92.62 45 ALA B N 1
ATOM 1746 C CA . ALA B 1 45 ? -1.389 15.984 18.812 1 92.62 45 ALA B CA 1
ATOM 1747 C C . ALA B 1 45 ? -1.921 16.719 20.047 1 92.62 45 ALA B C 1
ATOM 1749 O O . ALA B 1 45 ? -1.297 17.656 20.531 1 92.62 45 ALA B O 1
ATOM 1750 N N . LYS B 1 46 ? -3.17 16.312 20.453 1 93.88 46 LYS B N 1
ATOM 1751 C CA . LYS B 1 46 ? -3.812 16.844 21.656 1 93.88 46 LYS B CA 1
ATOM 1752 C C . LYS B 1 46 ? -4.176 18.312 21.484 1 93.88 46 LYS B C 1
ATOM 1754 O O . LYS B 1 46 ? -3.986 19.109 22.391 1 93.88 46 LYS B O 1
ATOM 1759 N N . SER B 1 47 ? -4.555 18.641 20.281 1 95.25 47 SER B N 1
ATOM 1760 C CA . SER B 1 47 ? -5 20 20 1 95.25 47 SER B CA 1
ATOM 1761 C C . SER B 1 47 ? -6.316 20.312 20.703 1 95.25 47 SER B C 1
ATOM 1763 O O . SER B 1 47 ? -7.172 19.438 20.844 1 95.25 47 SER B O 1
ATOM 1765 N N . THR B 1 48 ? -6.48 21.531 21.141 1 95.44 48 THR B N 1
ATOM 1766 C CA . THR B 1 48 ? -7.742 21.984 21.719 1 95.44 48 THR B CA 1
ATOM 1767 C C . THR B 1 48 ? -8.453 22.953 20.781 1 95.44 48 THR B C 1
ATOM 1769 O O . THR B 1 48 ? -9.633 23.266 20.969 1 95.44 48 THR B O 1
ATOM 1772 N N . SER B 1 49 ? -7.73 23.438 19.844 1 96.44 49 SER B N 1
ATOM 1773 C CA . SER B 1 49 ? -8.281 24.328 18.828 1 96.44 49 SER B CA 1
ATOM 1774 C C . SER B 1 49 ? -7.828 23.922 17.438 1 96.44 49 SER B C 1
ATOM 1776 O O . SER B 1 49 ? -6.637 23.688 17.203 1 96.44 49 SER B O 1
ATOM 1778 N N . ILE B 1 50 ? -8.773 23.797 16.562 1 96.88 50 ILE B N 1
ATOM 1779 C CA . ILE B 1 50 ? -8.508 23.438 15.18 1 96.88 50 ILE B CA 1
ATOM 1780 C C . ILE B 1 50 ? -9.266 24.391 14.25 1 96.88 50 ILE B C 1
ATOM 1782 O O . ILE B 1 50 ? -10.477 24.578 14.414 1 96.88 50 ILE B O 1
ATOM 1786 N N . GLN B 1 51 ? -8.562 24.984 13.375 1 97.38 51 GLN B N 1
ATOM 1787 C CA . GLN B 1 51 ? -9.164 25.844 12.367 1 97.38 51 GLN B CA 1
ATOM 1788 C C . GLN B 1 51 ? -9.016 25.25 10.969 1 97.38 51 GLN B C 1
ATOM 1790 O O . GLN B 1 51 ? -7.945 24.766 10.609 1 97.38 51 GLN B O 1
ATOM 1795 N N . VAL B 1 52 ? -10.109 25.266 10.188 1 97.25 52 VAL B N 1
ATOM 1796 C CA . VAL B 1 52 ? -10.109 24.672 8.852 1 97.25 52 VAL B CA 1
ATOM 1797 C C . VAL B 1 52 ? -10.477 25.75 7.82 1 97.25 52 VAL B C 1
ATOM 1799 O O . VAL B 1 52 ? -11.414 26.516 8.031 1 97.25 52 VAL B O 1
ATOM 1802 N N . THR B 1 53 ? -9.703 25.844 6.766 1 97.44 53 THR B N 1
ATOM 1803 C CA . THR B 1 53 ? -9.992 26.688 5.621 1 97.44 53 THR B CA 1
ATOM 1804 C C . THR B 1 53 ? -10.125 25.859 4.348 1 97.44 53 THR B C 1
ATOM 1806 O O . THR B 1 53 ? -9.281 25.016 4.062 1 97.44 53 THR B O 1
ATOM 1809 N N . VAL B 1 54 ? -11.219 26.125 3.602 1 96.62 54 VAL B N 1
ATOM 1810 C CA . VAL B 1 54 ? -11.492 25.359 2.389 1 96.62 54 VAL B CA 1
ATOM 1811 C C . VAL B 1 54 ? -11.773 26.312 1.229 1 96.62 54 VAL B C 1
ATOM 1813 O O . VAL B 1 54 ? -12.562 27.25 1.366 1 96.62 54 VAL B O 1
ATOM 1816 N N . LYS B 1 55 ? -11.062 26.094 0.168 1 96.5 55 LYS B N 1
ATOM 1817 C CA . LYS B 1 55 ? -11.359 26.812 -1.067 1 96.5 55 LYS B CA 1
ATOM 1818 C C . LYS B 1 55 ? -11.719 25.844 -2.193 1 96.5 55 LYS B C 1
ATOM 1820 O O . LYS B 1 55 ? -11.055 24.828 -2.389 1 96.5 55 LYS B O 1
ATOM 1825 N N . GLN B 1 56 ? -12.797 26.219 -2.969 1 95.19 56 GLN B N 1
ATOM 1826 C CA . GLN B 1 56 ? -13.289 25.422 -4.09 1 95.19 56 GLN B CA 1
ATOM 1827 C C . GLN B 1 56 ? -13.477 23.953 -3.688 1 95.19 56 GLN B C 1
ATOM 1829 O O . GLN B 1 56 ? -12.961 23.047 -4.344 1 95.19 56 GLN B O 1
ATOM 1834 N N . GLY B 1 57 ? -14.148 23.766 -2.594 1 94.5 57 GLY B N 1
ATOM 1835 C CA . GLY B 1 57 ? -14.477 22.438 -2.123 1 94.5 57 GLY B CA 1
ATOM 1836 C C . GLY B 1 57 ? -13.258 21.641 -1.67 1 94.5 57 GLY B C 1
ATOM 1837 O O . GLY B 1 57 ? -13.32 20.422 -1.536 1 94.5 57 GLY B O 1
ATOM 1838 N N . GLY B 1 58 ? -12.125 22.344 -1.53 1 96.06 58 GLY B N 1
ATOM 1839 C CA . GLY B 1 58 ? -10.914 21.688 -1.065 1 96.06 58 GLY B CA 1
ATOM 1840 C C . GLY B 1 58 ? -9.977 21.297 -2.193 1 96.06 58 GLY B C 1
ATOM 1841 O O . GLY B 1 58 ? -8.844 20.891 -1.951 1 96.06 58 GLY B O 1
ATOM 1842 N N . LEU B 1 59 ? -10.445 21.469 -3.393 1 95.94 59 LEU B N 1
ATOM 1843 C CA . LEU B 1 59 ? -9.625 21.078 -4.531 1 95.94 59 LEU B CA 1
ATOM 1844 C C . LEU B 1 59 ? -8.5 22.078 -4.766 1 95.94 59 LEU B C 1
ATOM 1846 O O . LEU B 1 59 ? -7.379 21.703 -5.098 1 95.94 59 LEU B O 1
ATOM 1850 N N . LYS B 1 60 ? -8.828 23.281 -4.527 1 96.56 60 LYS B N 1
ATOM 1851 C CA . LYS B 1 60 ? -7.824 24.312 -4.688 1 96.56 60 LYS B CA 1
ATOM 1852 C C . LYS B 1 60 ? -6.98 24.469 -3.426 1 96.56 60 LYS B C 1
ATOM 1854 O O . LYS B 1 60 ? -5.758 24.609 -3.5 1 96.56 60 LYS B O 1
ATOM 1859 N N . LEU B 1 61 ? -7.707 24.438 -2.252 1 97.81 61 LEU B N 1
ATOM 1860 C CA . LEU B 1 61 ? -6.992 24.656 -0.998 1 97.81 61 LEU B CA 1
ATOM 1861 C C . LEU B 1 61 ? -7.711 23.969 0.16 1 97.81 61 LEU B C 1
ATOM 1863 O O . LEU B 1 61 ? -8.93 24.094 0.295 1 97.81 61 LEU B O 1
ATOM 1867 N N . LEU B 1 62 ? -7 23.203 0.878 1 97.5 62 LEU B N 1
ATOM 1868 C CA . LEU B 1 62 ? -7.375 22.688 2.191 1 97.5 62 LEU B CA 1
ATOM 1869 C C . LEU B 1 62 ? -6.316 23.031 3.232 1 97.5 62 LEU B C 1
ATOM 1871 O O . LEU B 1 62 ? -5.148 22.656 3.078 1 97.5 62 LEU B O 1
ATOM 1875 N N . GLN B 1 63 ? -6.711 23.766 4.227 1 98.25 63 GLN B N 1
ATOM 1876 C CA . GLN B 1 63 ? -5.742 24.156 5.246 1 98.25 63 GLN B CA 1
ATOM 1877 C C . GLN B 1 63 ? -6.273 23.859 6.648 1 98.25 63 GLN B C 1
ATOM 1879 O O . GLN B 1 63 ? -7.449 24.109 6.934 1 98.25 63 GLN B O 1
ATOM 1884 N N . ILE B 1 64 ? -5.418 23.297 7.406 1 97.88 64 ILE B N 1
ATOM 1885 C CA . ILE B 1 64 ? -5.758 23.047 8.805 1 97.88 64 ILE B CA 1
ATOM 1886 C C . ILE B 1 64 ? -4.688 23.656 9.711 1 97.88 64 ILE B C 1
ATOM 1888 O O . ILE B 1 64 ? -3.494 23.578 9.406 1 97.88 64 ILE B O 1
ATOM 1892 N N . GLN B 1 65 ? -5.125 24.344 10.711 1 98.06 65 GLN B N 1
ATOM 1893 C CA . GLN B 1 65 ? -4.238 24.891 11.727 1 98.06 65 GLN B CA 1
ATOM 1894 C C . GLN B 1 65 ? -4.664 24.453 13.125 1 98.06 65 GLN B C 1
ATOM 1896 O O . GLN B 1 65 ? -5.84 24.562 13.484 1 98.06 65 GLN B O 1
ATOM 1901 N N . ASP B 1 66 ? -3.744 23.922 13.867 1 97.69 66 ASP B N 1
ATOM 1902 C CA . ASP B 1 66 ? -4.059 23.5 15.227 1 97.69 66 ASP B CA 1
ATOM 1903 C C . ASP B 1 66 ? -3.045 24.047 16.219 1 97.69 66 ASP B C 1
ATOM 1905 O O . ASP B 1 66 ? -2.037 24.641 15.836 1 97.69 66 ASP B O 1
ATOM 1909 N N . ASN B 1 67 ? -3.412 23.906 17.531 1 97.56 67 ASN B N 1
ATOM 1910 C CA . ASN B 1 67 ? -2.512 24.328 18.594 1 97.56 67 ASN B CA 1
ATOM 1911 C C . ASN B 1 67 ? -1.966 23.141 19.375 1 97.56 67 ASN B C 1
ATOM 1913 O O . ASN B 1 67 ? -1.835 23.203 20.609 1 97.56 67 ASN B O 1
ATOM 1917 N N . GLY B 1 68 ? -1.739 22.047 18.656 1 96.69 68 GLY B N 1
ATOM 1918 C CA . GLY B 1 68 ? -1.258 20.828 19.297 1 96.69 68 GLY B CA 1
ATOM 1919 C C . GLY B 1 68 ? 0.218 20.891 19.656 1 9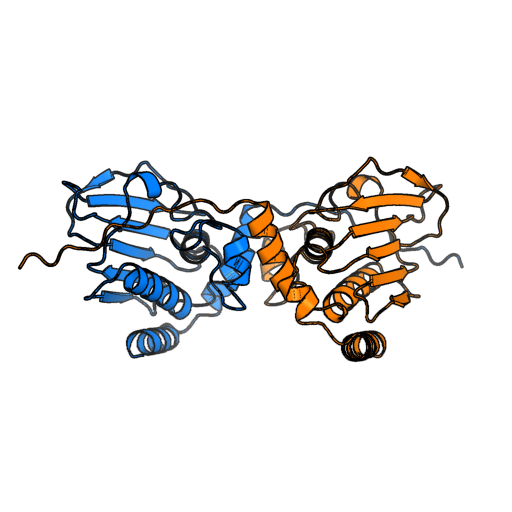6.69 68 GLY B C 1
ATOM 1920 O O . GLY B 1 68 ? 0.787 21.969 19.797 1 96.69 68 GLY B O 1
ATOM 1921 N N . SER B 1 69 ? 0.869 19.719 19.766 1 96.69 69 SER B N 1
ATOM 1922 C CA . SER B 1 69 ? 2.229 19.594 20.281 1 96.69 69 SER B CA 1
ATOM 1923 C C . SER B 1 69 ? 3.256 20 19.219 1 96.69 69 SER B C 1
ATOM 1925 O O . SER B 1 69 ? 4.43 20.203 19.547 1 96.69 69 SER B O 1
ATOM 1927 N N . GLY B 1 70 ? 2.842 20.016 17.938 1 96.75 70 GLY B N 1
ATOM 1928 C CA . GLY B 1 70 ? 3.768 20.281 16.859 1 96.75 70 GLY B CA 1
ATOM 1929 C C . GLY B 1 70 ? 4.543 19.047 16.422 1 96.75 70 GLY B C 1
ATOM 1930 O O . GLY B 1 70 ? 4.285 17.953 16.891 1 96.75 70 GLY B O 1
ATOM 1931 N N . VAL B 1 71 ? 5.379 19.297 15.398 1 96.44 71 VAL B N 1
ATOM 1932 C CA . VAL B 1 71 ? 6.262 18.281 14.844 1 96.44 71 VAL B CA 1
ATOM 1933 C C . VAL B 1 71 ? 7.719 18.688 15.047 1 96.44 71 VAL B C 1
ATOM 1935 O O . VAL B 1 71 ? 8.086 19.828 14.797 1 96.44 71 VAL B O 1
ATOM 1938 N N . ARG B 1 72 ? 8.508 17.75 15.477 1 96 72 ARG B N 1
ATOM 1939 C CA . ARG B 1 72 ? 9.93 18.031 15.656 1 96 72 ARG B CA 1
ATOM 1940 C C . ARG B 1 72 ? 10.594 18.359 14.32 1 96 72 ARG B C 1
ATOM 1942 O O . ARG B 1 72 ? 10.312 17.703 13.312 1 96 72 ARG B O 1
ATOM 1949 N N . LYS B 1 73 ? 11.469 19.281 14.43 1 96.69 73 LYS B N 1
ATOM 1950 C CA . LYS B 1 73 ? 12.203 19.656 13.234 1 96.69 73 LYS B CA 1
ATOM 1951 C C . LYS B 1 73 ? 12.891 18.453 12.602 1 96.69 73 LYS B C 1
ATOM 1953 O O . LYS B 1 73 ? 12.859 18.297 11.375 1 96.69 73 LYS B O 1
ATOM 1958 N N . GLU B 1 74 ? 13.461 17.562 13.352 1 95.56 74 GLU B N 1
ATOM 1959 C CA . GLU B 1 74 ? 14.203 16.391 12.898 1 95.56 74 GLU B CA 1
ATOM 1960 C C . GLU B 1 74 ? 13.289 15.406 12.172 1 95.56 74 GLU B C 1
ATOM 1962 O O . GLU B 1 74 ? 13.75 14.602 11.367 1 95.56 74 GLU B O 1
ATOM 1967 N N . ASP B 1 75 ? 12 15.562 12.453 1 96.12 75 ASP B N 1
ATOM 1968 C CA . ASP B 1 75 ? 11.062 14.594 11.891 1 96.12 75 ASP B CA 1
ATOM 1969 C C . ASP B 1 75 ? 10.453 15.117 10.594 1 96.12 75 ASP B C 1
ATOM 1971 O O . ASP B 1 75 ? 9.789 14.375 9.867 1 96.12 75 ASP B O 1
ATOM 1975 N N . MET B 1 76 ? 10.711 16.359 10.273 1 97.19 76 MET B N 1
ATOM 1976 C CA . MET B 1 76 ? 10.055 16.969 9.125 1 97.19 76 MET B CA 1
ATOM 1977 C C . MET B 1 76 ? 10.57 16.375 7.82 1 97.19 76 MET B C 1
ATOM 1979 O O . MET B 1 76 ? 9.883 16.406 6.797 1 97.19 76 MET B O 1
ATOM 1983 N N . GLU B 1 77 ? 11.703 15.75 7.879 1 96.5 77 GLU B N 1
ATOM 1984 C CA . GLU B 1 77 ? 12.25 15.133 6.676 1 96.5 77 GLU B CA 1
ATOM 1985 C C . GLU B 1 77 ? 11.445 13.906 6.266 1 96.5 77 GLU B C 1
ATOM 1987 O O . GLU B 1 77 ? 11.32 13.602 5.074 1 96.5 77 GLU B O 1
ATOM 1992 N N . ILE B 1 78 ? 10.797 13.305 7.266 1 94.56 78 ILE B N 1
ATOM 1993 C CA . ILE B 1 78 ? 10.211 12.008 6.945 1 94.56 78 ILE B CA 1
ATOM 1994 C C . ILE B 1 78 ? 8.711 12.039 7.207 1 94.56 78 ILE B C 1
ATOM 1996 O O . ILE B 1 78 ? 8.016 11.039 7.02 1 94.56 78 ILE B O 1
ATOM 2000 N N . VAL B 1 79 ? 8.195 13.172 7.586 1 95.12 79 VAL B N 1
ATOM 2001 C CA . VAL B 1 79 ? 6.82 13.258 8.07 1 95.12 79 VAL B CA 1
ATOM 2002 C C . VAL B 1 79 ? 5.855 12.914 6.938 1 95.12 79 VAL B C 1
ATOM 2004 O O . VAL B 1 79 ? 4.758 12.398 7.184 1 95.12 79 VAL B O 1
ATOM 2007 N N . CYS B 1 80 ? 6.285 13.016 5.633 1 95.38 80 CYS B N 1
ATOM 2008 C CA . CYS B 1 80 ? 5.41 12.711 4.504 1 95.38 80 CYS B CA 1
ATOM 2009 C C . CYS B 1 80 ? 5.887 11.461 3.766 1 95.38 80 CYS B C 1
ATOM 2011 O O . CYS B 1 80 ? 5.43 11.18 2.656 1 95.38 80 CYS B O 1
ATOM 2013 N N . GLU B 1 81 ? 6.801 10.75 4.395 1 91.94 81 GLU B N 1
ATOM 2014 C CA . GLU B 1 81 ? 7.18 9.461 3.812 1 91.94 81 GLU B CA 1
ATOM 2015 C C . GLU B 1 81 ? 6.164 8.375 4.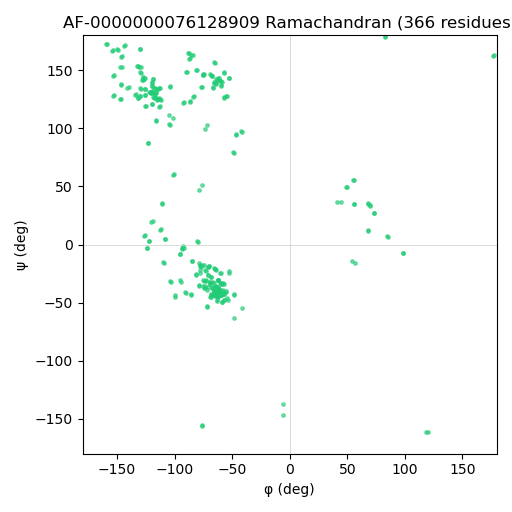164 1 91.94 81 GLU B C 1
ATOM 2017 O O . GLU B 1 81 ? 5.496 8.453 5.199 1 91.94 81 GLU B O 1
ATOM 2022 N N . ARG B 1 82 ? 6.086 7.453 3.254 1 86.69 82 ARG B N 1
ATOM 2023 C CA . ARG B 1 82 ? 5.145 6.371 3.523 1 86.69 82 ARG B CA 1
ATOM 2024 C C . ARG B 1 82 ? 5.594 5.543 4.727 1 86.69 82 ARG B C 1
ATOM 2026 O O . ARG B 1 82 ? 6.785 5.289 4.902 1 86.69 82 ARG B O 1
ATOM 2033 N N . PHE B 1 83 ? 4.648 5.164 5.562 1 83.75 83 PHE B N 1
ATOM 2034 C CA . PHE B 1 83 ? 4.793 4.238 6.68 1 83.75 83 PHE B CA 1
ATOM 2035 C C . PHE B 1 83 ? 5.633 4.855 7.789 1 83.75 83 PHE B C 1
ATOM 2037 O O . PHE B 1 83 ? 6.488 4.191 8.375 1 83.75 83 PHE B O 1
ATOM 2044 N N . THR B 1 84 ? 5.492 6.094 7.91 1 87.88 84 THR B N 1
ATOM 2045 C CA . THR B 1 84 ? 6.039 6.781 9.078 1 87.88 84 THR B CA 1
ATOM 2046 C C . THR B 1 84 ? 4.93 7.137 10.062 1 87.88 84 THR B C 1
ATOM 2048 O O . THR B 1 84 ? 3.822 7.496 9.656 1 87.88 84 THR B O 1
ATOM 2051 N N . THR B 1 85 ? 5.238 6.891 11.32 1 83.62 85 THR B N 1
ATOM 2052 C CA . THR B 1 85 ? 4.223 7.156 12.328 1 83.62 85 THR B CA 1
ATOM 2053 C C . THR B 1 85 ? 4.867 7.469 13.68 1 83.62 85 THR B C 1
ATOM 2055 O O . THR B 1 85 ? 5.977 7.016 13.961 1 83.62 85 THR B O 1
ATOM 2058 N N . SER B 1 86 ? 4.227 8.32 14.344 1 81.19 86 SER B N 1
ATOM 2059 C CA . SER B 1 86 ? 4.645 8.586 15.719 1 81.19 86 SER B CA 1
ATOM 2060 C C . SER B 1 86 ? 3.871 7.723 16.703 1 81.19 86 SER B C 1
ATOM 2062 O O . SER B 1 86 ? 4.09 7.809 17.922 1 81.19 86 SER B O 1
ATOM 2064 N N . LYS B 1 87 ? 2.857 6.895 16.141 1 71.19 87 LYS B N 1
ATOM 2065 C CA . LYS B 1 87 ? 1.887 6.195 16.984 1 71.19 87 LYS B CA 1
ATOM 2066 C C . LYS B 1 87 ? 2.346 4.773 17.281 1 71.19 87 LYS B C 1
ATOM 2068 O O . LYS B 1 87 ? 1.909 4.168 18.266 1 71.19 87 LYS B O 1
ATOM 2073 N N . LEU B 1 88 ? 3.053 4.141 16.359 1 63.72 88 LEU B N 1
ATOM 2074 C CA . LEU B 1 88 ? 3.438 2.74 16.516 1 63.72 88 LEU B CA 1
ATOM 2075 C C . LEU B 1 88 ? 4.953 2.596 16.578 1 63.72 88 LEU B C 1
ATOM 2077 O O . LEU B 1 88 ? 5.68 3.32 15.891 1 63.72 88 LEU B O 1
ATOM 2081 N N . GLN B 1 89 ? 5.531 1.889 17.562 1 58.84 89 GLN B N 1
ATOM 2082 C CA . GLN B 1 89 ? 6.969 1.644 17.578 1 58.84 89 GLN B CA 1
ATOM 2083 C C . GLN B 1 89 ? 7.297 0.253 17.047 1 58.84 89 GLN B C 1
ATOM 2085 O O . GLN B 1 89 ? 8.289 0.075 16.328 1 58.84 89 GLN B O 1
ATOM 2090 N N . LYS B 1 90 ? 6.496 -0.889 17.453 1 58.44 90 LYS B N 1
ATOM 2091 C CA . LYS B 1 90 ? 6.863 -2.252 17.078 1 58.44 90 LYS B CA 1
ATOM 2092 C C . LYS B 1 90 ? 5.668 -3.002 16.5 1 58.44 90 LYS B C 1
ATOM 2094 O O . LYS B 1 90 ? 4.52 -2.604 16.703 1 58.44 90 LYS B O 1
ATOM 2099 N N . PHE B 1 91 ? 5.961 -4.039 15.586 1 55.81 91 PHE B N 1
ATOM 2100 C CA . PHE B 1 91 ? 4.98 -4.93 14.977 1 55.81 91 PHE B CA 1
ATOM 2101 C C . PHE B 1 91 ? 4.031 -5.496 16.031 1 55.81 91 PHE B C 1
ATOM 2103 O O . PHE B 1 91 ? 2.85 -5.707 15.75 1 55.81 91 PHE B O 1
ATOM 2110 N N . GLU B 1 92 ? 4.629 -5.867 17.094 1 57.25 92 GLU B N 1
ATOM 2111 C CA . GLU B 1 92 ? 3.809 -6.469 18.125 1 57.25 92 GLU B CA 1
ATOM 2112 C C . GLU B 1 92 ? 2.619 -5.582 18.484 1 57.25 92 GLU B C 1
ATOM 2114 O O . GLU B 1 92 ? 1.576 -6.07 18.922 1 57.25 92 GLU B O 1
ATOM 2119 N N . ASP B 1 93 ? 2.912 -4.41 18.156 1 57.66 93 ASP B N 1
ATOM 2120 C CA . ASP B 1 93 ? 1.847 -3.453 18.422 1 57.66 93 ASP B CA 1
ATOM 2121 C C . ASP B 1 93 ? 0.726 -3.564 17.391 1 57.66 93 ASP B C 1
ATOM 2123 O O . ASP B 1 93 ? -0.382 -3.074 17.625 1 57.66 93 ASP B O 1
ATOM 2127 N N . LEU B 1 94 ? 1.186 -4.203 16.359 1 55.88 94 LEU B N 1
ATOM 2128 C CA . LEU B 1 94 ? 0.206 -4.352 15.289 1 55.88 94 LEU B CA 1
ATOM 2129 C C . LEU B 1 94 ? -0.963 -5.223 15.742 1 55.88 94 LEU B C 1
ATOM 2131 O O . LEU B 1 94 ? -2.098 -5.02 15.297 1 55.88 94 LEU B O 1
ATOM 2135 N N . ASN B 1 95 ? -0.548 -6.344 16.547 1 52.72 95 ASN B N 1
ATOM 2136 C CA . ASN B 1 95 ? -1.635 -7.152 17.094 1 52.72 95 ASN B CA 1
ATOM 2137 C C . ASN B 1 95 ? -2.641 -6.301 17.859 1 52.72 95 ASN B C 1
ATOM 2139 O O . ASN B 1 95 ? -3.816 -6.652 17.953 1 52.72 95 ASN B O 1
ATOM 2143 N N . SER B 1 96 ? -2.098 -5.512 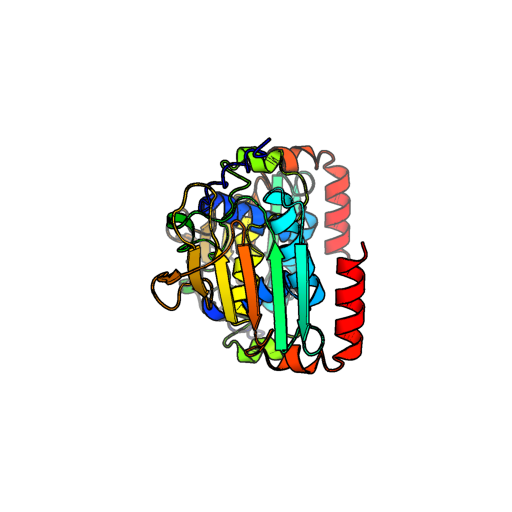18.656 1 47.94 96 SER B N 1
ATOM 2144 C CA . SER B 1 96 ? -2.967 -4.586 19.375 1 47.94 96 SER B CA 1
ATOM 2145 C C . SER B 1 96 ? -3.623 -3.59 18.438 1 47.94 96 SER B C 1
ATOM 2147 O O . SER B 1 96 ? -4.562 -2.891 18.812 1 47.94 96 SER B O 1
ATOM 2149 N N . ILE B 1 97 ? -2.938 -3.338 17.578 1 44.44 97 ILE B N 1
ATOM 2150 C CA . ILE B 1 97 ? -3.512 -2.473 16.562 1 44.44 97 ILE B CA 1
ATOM 2151 C C . ILE B 1 97 ? -4.465 -3.279 15.672 1 44.44 97 ILE B C 1
ATOM 2153 O O . ILE B 1 97 ? -4.027 -4.129 14.898 1 44.44 97 ILE B O 1
ATOM 2157 N N . ALA B 1 98 ? -5.395 -4.012 16.359 1 39.31 98 ALA B N 1
ATOM 2158 C CA . ALA B 1 98 ? -6.445 -4.699 15.617 1 39.31 98 ALA B CA 1
ATOM 2159 C C . ALA B 1 98 ? -6.395 -4.336 14.133 1 39.31 98 ALA B C 1
ATOM 2161 O O . ALA B 1 98 ? -5.742 -3.365 13.75 1 39.31 98 ALA B O 1
ATOM 2162 N N . THR B 1 99 ? -7.688 -4.285 13.406 1 38.19 99 THR B N 1
ATOM 2163 C CA . THR B 1 99 ? -8.422 -4.047 12.164 1 38.19 99 THR B CA 1
ATOM 2164 C C . THR B 1 99 ? -7.863 -2.83 11.438 1 38.19 99 THR B C 1
ATOM 2166 O O . THR B 1 99 ? -8.062 -2.68 10.227 1 38.19 99 THR B O 1
ATOM 2169 N N . TYR B 1 100 ? -7.738 -1.396 12.172 1 35.75 100 TYR B N 1
ATOM 2170 C CA . TYR B 1 100 ? -8.273 -0.103 11.758 1 35.75 100 TYR B CA 1
ATOM 2171 C C . TYR B 1 100 ? -7.184 0.758 11.133 1 35.75 100 TYR B C 1
ATOM 2173 O O . TYR B 1 100 ? -6.242 1.173 11.812 1 35.75 100 TYR B O 1
ATOM 2181 N N . GLY B 1 101 ? -7.16 0.99 9.945 1 47.5 101 GLY B N 1
ATOM 2182 C CA . GLY B 1 101 ? -6.895 2.082 9.023 1 47.5 101 GLY B CA 1
ATOM 2183 C C . GLY B 1 101 ? -5.535 2.725 9.242 1 47.5 101 GLY B C 1
ATOM 2184 O O . GLY B 1 101 ? -5.262 3.799 8.703 1 47.5 101 GLY B O 1
ATOM 2185 N N . PHE B 1 102 ? -4.855 2.414 10.469 1 52.81 102 PHE B N 1
ATOM 2186 C CA . PHE B 1 102 ? -3.713 3.297 10.68 1 52.81 102 PHE B CA 1
ATOM 2187 C C . PHE B 1 102 ? -2.586 2.961 9.711 1 52.81 102 PHE B C 1
ATOM 2189 O O . PHE B 1 102 ? -2.1 1.828 9.68 1 52.81 102 PHE B O 1
ATOM 2196 N N . ARG B 1 103 ? -2.352 3.596 8.75 1 60.41 103 ARG B N 1
ATOM 2197 C CA . ARG B 1 103 ? -1.343 3.1 7.816 1 60.41 103 ARG B CA 1
ATOM 2198 C C . ARG B 1 103 ? -0.202 4.102 7.66 1 60.41 103 ARG B C 1
ATOM 2200 O O . ARG B 1 103 ? 0.779 3.828 6.965 1 60.41 103 ARG B O 1
ATOM 2207 N N . GLY B 1 104 ? -0.075 5.133 8.766 1 73.25 104 GLY B N 1
ATOM 2208 C CA . GLY B 1 104 ? 1.032 6.027 8.461 1 73.25 104 GLY B CA 1
ATOM 2209 C C . GLY B 1 104 ? 1.105 6.41 6.996 1 73.25 104 GLY B C 1
ATOM 2210 O O . GLY B 1 104 ? 2.195 6.484 6.422 1 73.25 104 GLY B O 1
ATOM 2211 N N . GLU B 1 105 ? -0.117 6.551 6.492 1 84.44 105 GLU B N 1
ATOM 2212 C CA . GLU B 1 105 ? -0.098 6.73 5.043 1 84.44 105 GLU B CA 1
ATOM 2213 C C . GLU B 1 105 ? -0.818 8.016 4.637 1 84.44 105 GLU B C 1
ATOM 2215 O O . GLU B 1 105 ? -0.725 8.445 3.484 1 84.44 105 GLU B O 1
ATOM 2220 N N . ALA B 1 106 ? -1.377 8.703 5.648 1 89.62 106 ALA B N 1
ATOM 2221 C CA . ALA B 1 106 ? -2.283 9.773 5.246 1 89.62 106 ALA B CA 1
ATOM 2222 C C . ALA B 1 106 ? -1.516 10.953 4.645 1 89.62 106 ALA B C 1
ATOM 2224 O O . ALA B 1 106 ? -1.748 11.328 3.494 1 89.62 106 ALA B O 1
ATOM 2225 N N . LEU B 1 107 ? -0.499 11.492 5.367 1 94.31 107 LEU B N 1
ATOM 2226 C CA . LEU B 1 107 ? 0.24 12.656 4.879 1 94.31 107 LEU B CA 1
ATOM 2227 C C . LEU B 1 107 ? 1.059 12.297 3.643 1 94.31 107 LEU B C 1
ATOM 2229 O O . LEU B 1 107 ? 1.184 13.102 2.719 1 94.31 107 LEU B O 1
ATOM 2233 N N . ALA B 1 108 ? 1.572 11.102 3.703 1 93.81 108 ALA B N 1
ATOM 2234 C CA . ALA B 1 108 ? 2.275 10.625 2.514 1 93.81 108 ALA B CA 1
ATOM 2235 C C . ALA B 1 108 ? 1.354 10.609 1.298 1 93.81 108 ALA B C 1
ATOM 2237 O O . ALA B 1 108 ? 1.701 11.148 0.243 1 93.81 108 ALA B O 1
ATOM 2238 N N . SER B 1 109 ? 0.195 10.031 1.455 1 93.12 109 SER B N 1
ATOM 2239 C CA . SER B 1 109 ? -0.764 9.93 0.36 1 93.12 109 SER B CA 1
ATOM 2240 C C . SER B 1 109 ? -1.163 11.305 -0.157 1 93.12 109 SER B C 1
ATOM 2242 O O . SER B 1 109 ? -1.206 11.531 -1.368 1 93.12 109 SER B O 1
ATOM 2244 N N . ILE B 1 110 ? -1.409 12.195 0.779 1 95.81 110 ILE B N 1
ATOM 2245 C CA . ILE B 1 110 ? -1.798 13.547 0.381 1 95.81 110 ILE B CA 1
ATOM 2246 C C . ILE B 1 110 ? -0.673 14.188 -0.426 1 95.81 110 ILE B C 1
ATOM 2248 O O . ILE B 1 110 ? -0.919 14.797 -1.469 1 95.81 110 ILE B O 1
ATOM 2252 N N . SER B 1 111 ? 0.564 13.992 -0.071 1 96.75 111 SER B N 1
ATOM 2253 C CA . SER B 1 111 ? 1.698 14.641 -0.723 1 96.75 111 SER B CA 1
ATOM 2254 C C . SER B 1 111 ? 1.921 14.086 -2.125 1 96.75 111 SER B C 1
ATOM 2256 O O . SER B 1 111 ? 2.561 14.727 -2.959 1 96.75 111 SER B O 1
ATOM 2258 N N . HIS B 1 112 ? 1.4 12.922 -2.414 1 93.56 112 HIS B N 1
ATOM 2259 C CA . HIS B 1 112 ? 1.572 12.328 -3.736 1 93.56 112 HIS B CA 1
ATOM 2260 C C . HIS B 1 112 ? 0.521 12.844 -4.715 1 93.56 112 HIS B C 1
ATOM 2262 O O . HIS B 1 112 ? 0.652 12.664 -5.926 1 93.56 112 HIS B O 1
ATOM 2268 N N . VAL B 1 113 ? -0.515 13.469 -4.184 1 93.75 113 VAL B N 1
ATOM 2269 C CA . VAL B 1 113 ? -1.574 13.898 -5.09 1 93.75 113 VAL B CA 1
ATOM 2270 C C . VAL B 1 113 ? -1.841 15.391 -4.902 1 93.75 113 VAL B C 1
ATOM 2272 O O . VAL B 1 113 ? -2.846 15.914 -5.391 1 93.75 113 VAL B O 1
ATOM 2275 N N . ALA B 1 114 ? -1.004 16.094 -4.105 1 96.56 114 ALA B N 1
ATOM 2276 C CA . ALA B 1 114 ? -1.142 17.516 -3.859 1 96.56 114 ALA B CA 1
ATOM 2277 C C . ALA B 1 114 ? 0.2 18.141 -3.482 1 96.56 114 ALA B C 1
ATOM 2279 O O . ALA B 1 114 ? 1.183 17.438 -3.266 1 96.56 114 ALA B O 1
ATOM 2280 N N . HIS B 1 115 ? 0.234 19.5 -3.512 1 97.69 115 HIS B N 1
ATOM 2281 C CA . HIS B 1 115 ? 1.333 20.234 -2.91 1 97.69 115 HIS B CA 1
ATOM 2282 C C . HIS B 1 115 ? 1.08 20.484 -1.427 1 97.69 115 HIS B C 1
ATOM 2284 O O . HIS B 1 115 ? 0.094 21.141 -1.062 1 97.69 115 HIS B O 1
ATOM 2290 N N . VAL B 1 116 ? 2.037 20.016 -0.625 1 98.5 116 VAL B N 1
ATOM 2291 C CA . VAL B 1 116 ? 1.804 20.078 0.813 1 98.5 116 VAL B CA 1
ATOM 2292 C C . VAL B 1 116 ? 2.84 21 1.459 1 98.5 116 VAL B C 1
ATOM 2294 O O . VAL B 1 116 ? 4.035 20.906 1.171 1 98.5 116 VAL B O 1
ATOM 2297 N N . THR B 1 117 ? 2.357 21.906 2.264 1 98.75 117 THR B N 1
ATOM 2298 C CA . THR B 1 117 ? 3.215 22.734 3.096 1 98.75 117 THR B CA 1
ATOM 2299 C C . THR B 1 117 ? 2.891 22.547 4.574 1 98.75 117 THR B C 1
ATOM 2301 O O . THR B 1 117 ? 1.723 22.578 4.969 1 98.75 117 THR B O 1
ATOM 2304 N N . ILE B 1 118 ? 3.934 22.312 5.328 1 98.5 118 ILE B N 1
ATOM 2305 C CA . ILE B 1 118 ? 3.76 22.156 6.77 1 98.5 118 ILE B CA 1
ATOM 2306 C C . ILE B 1 118 ? 4.559 23.234 7.504 1 98.5 118 ILE B C 1
ATOM 2308 O O . ILE B 1 118 ? 5.754 23.406 7.262 1 98.5 118 ILE B O 1
ATOM 2312 N N . THR B 1 119 ? 3.904 24.031 8.273 1 98.69 119 THR B N 1
ATOM 2313 C CA . THR B 1 119 ? 4.523 24.938 9.234 1 98.69 119 THR B CA 1
ATOM 2314 C C . THR B 1 119 ? 4.223 24.516 10.664 1 98.69 119 THR B C 1
ATOM 2316 O O . THR B 1 119 ? 3.059 24.344 11.039 1 98.69 119 THR B O 1
ATOM 2319 N N . THR B 1 120 ? 5.258 24.328 11.422 1 98.5 120 THR B N 1
ATOM 2320 C CA . THR B 1 120 ? 5.043 23.734 12.734 1 98.5 120 THR B CA 1
ATOM 2321 C C . THR B 1 120 ? 6.039 24.312 13.75 1 98.5 120 THR B C 1
ATOM 2323 O O . THR B 1 120 ? 7.117 24.766 13.375 1 98.5 120 THR B O 1
ATOM 2326 N N . ARG B 1 121 ? 5.605 24.297 14.992 1 97.81 121 ARG B N 1
ATOM 2327 C CA . ARG B 1 121 ? 6.453 24.734 16.094 1 97.81 121 ARG B CA 1
ATOM 2328 C C . ARG B 1 121 ? 6.16 23.953 17.359 1 97.81 121 ARG B C 1
ATOM 2330 O O . ARG B 1 121 ? 5 23.812 17.75 1 97.81 121 ARG B O 1
ATOM 2337 N N . THR B 1 122 ? 7.168 23.391 17.891 1 97.25 122 THR B N 1
ATOM 2338 C CA . THR B 1 122 ? 7.031 22.734 19.188 1 97.25 122 THR B CA 1
ATOM 2339 C C . THR B 1 122 ? 7.207 23.734 20.328 1 97.25 122 THR B C 1
ATOM 2341 O O . THR B 1 122 ? 7.75 24.828 20.125 1 97.25 122 THR B O 1
ATOM 2344 N N . ALA B 1 123 ? 6.777 23.375 21.516 1 95.75 123 ALA B N 1
ATOM 2345 C CA . ALA B 1 123 ? 6.816 24.281 22.672 1 95.75 123 ALA B CA 1
ATOM 2346 C C . ALA B 1 123 ? 8.25 24.672 23 1 95.75 123 ALA B C 1
ATOM 2348 O O . ALA B 1 123 ? 8.5 25.797 23.453 1 95.75 123 ALA B O 1
ATOM 2349 N N . ASP B 1 124 ? 9.141 23.797 22.734 1 94.81 124 ASP B N 1
ATOM 2350 C CA . ASP B 1 124 ? 10.516 24.031 23.156 1 94.81 124 ASP B CA 1
ATOM 2351 C C . ASP B 1 124 ? 11.328 24.703 22.047 1 94.81 124 ASP B C 1
ATOM 2353 O O . ASP B 1 124 ? 12.492 25.047 22.25 1 94.81 124 ASP B O 1
ATOM 2357 N N . SER B 1 125 ? 10.734 24.922 20.984 1 95.56 125 SER B N 1
ATOM 2358 C CA . SER B 1 125 ? 11.453 25.531 19.875 1 95.56 125 SER B CA 1
ATOM 2359 C C . SER B 1 125 ? 11.359 27.047 19.922 1 95.56 125 SER B C 1
ATOM 2361 O O . SER B 1 125 ? 10.312 27.609 20.25 1 95.56 125 SER B O 1
ATOM 2363 N N . LYS B 1 126 ? 12.375 27.719 19.453 1 94.81 126 LYS B N 1
ATOM 2364 C CA . LYS B 1 126 ? 12.414 29.188 19.438 1 94.81 126 LYS B CA 1
ATOM 2365 C C . LYS B 1 126 ? 11.641 29.75 18.25 1 94.81 126 LYS B C 1
ATOM 2367 O O . LYS B 1 126 ? 11.188 30.891 18.281 1 94.81 126 LYS B O 1
ATOM 2372 N N . CYS B 1 127 ? 11.57 28.953 17.281 1 97.44 127 CYS B N 1
ATOM 2373 C CA . CYS B 1 127 ? 10.875 29.406 16.078 1 97.44 127 CYS B CA 1
ATOM 2374 C C . CYS B 1 127 ? 10.109 28.25 15.438 1 97.44 127 CYS B C 1
ATOM 2376 O O . CYS B 1 127 ? 10.195 27.109 15.898 1 97.44 127 CYS B O 1
ATOM 2378 N N . ALA B 1 128 ? 9.305 28.609 14.461 1 98.31 128 ALA B N 1
ATOM 2379 C CA . ALA B 1 128 ? 8.625 27.594 13.648 1 98.31 128 ALA B CA 1
ATOM 2380 C C . ALA B 1 128 ? 9.5 27.156 12.477 1 98.31 128 ALA B C 1
ATOM 2382 O O . ALA B 1 128 ? 10.5 27.797 12.172 1 98.31 128 ALA B O 1
ATOM 2383 N N . TYR B 1 129 ? 9.109 26.047 11.898 1 98.56 129 TYR B N 1
ATOM 2384 C CA . TYR B 1 129 ? 9.773 25.547 10.703 1 98.56 129 TYR B CA 1
ATOM 2385 C C . TYR B 1 129 ? 8.758 25.25 9.602 1 98.56 129 TYR B C 1
ATOM 2387 O O . TYR B 1 129 ? 7.668 24.75 9.867 1 98.56 129 TYR B O 1
ATOM 2395 N N . LYS B 1 130 ? 9.203 25.578 8.43 1 98.62 130 LYS B N 1
ATOM 2396 C CA . LYS B 1 130 ? 8.344 25.406 7.262 1 98.62 130 LYS B CA 1
ATOM 2397 C C . LYS B 1 130 ? 8.969 24.422 6.27 1 98.62 130 LYS B C 1
ATOM 2399 O O . LYS B 1 130 ? 10.148 24.547 5.93 1 98.62 130 LYS B O 1
ATOM 2404 N N . GLY B 1 131 ? 8.195 23.422 5.906 1 98.44 131 GLY B N 1
ATOM 2405 C CA . GLY B 1 131 ? 8.586 22.453 4.887 1 98.44 131 GLY B CA 1
ATOM 2406 C C . GLY B 1 131 ? 7.566 22.312 3.775 1 98.44 131 GLY B C 1
ATOM 2407 O O . GLY B 1 131 ? 6.359 22.344 4.027 1 98.44 131 GLY B O 1
ATOM 2408 N N . MET B 1 132 ? 8.117 22.141 2.561 1 98.62 132 MET B N 1
ATOM 2409 C CA . MET B 1 132 ? 7.281 21.891 1.391 1 98.62 132 MET B CA 1
ATOM 2410 C C . MET B 1 132 ? 7.531 20.484 0.835 1 98.62 132 MET B C 1
ATOM 2412 O O . MET B 1 132 ? 8.68 20.078 0.669 1 98.62 132 MET B O 1
ATOM 2416 N N . TYR B 1 133 ? 6.367 19.844 0.562 1 98 133 TYR B N 1
ATOM 2417 C CA . TYR B 1 133 ? 6.484 18.438 0.206 1 98 133 TYR B CA 1
ATOM 2418 C C . TYR B 1 133 ? 5.766 18.141 -1.104 1 98 133 TYR B C 1
ATOM 2420 O O . TYR B 1 133 ? 4.695 18.688 -1.37 1 98 133 TYR B O 1
ATOM 2428 N N . SER B 1 134 ? 6.406 17.234 -1.842 1 94.94 134 SER B N 1
ATOM 2429 C CA . SER B 1 134 ? 5.797 16.562 -2.988 1 94.94 134 SER B CA 1
ATOM 2430 C C . SER B 1 134 ? 6.301 15.133 -3.125 1 94.94 134 SER B C 1
ATOM 2432 O O . SER B 1 134 ? 7.484 14.867 -2.914 1 94.94 134 SER B O 1
ATOM 2434 N N . ASP B 1 135 ? 5.375 14.266 -3.422 1 92.75 135 ASP B N 1
ATOM 2435 C CA . ASP B 1 135 ? 5.711 12.859 -3.629 1 92.75 135 ASP B CA 1
ATOM 2436 C C . ASP B 1 135 ? 6.445 12.281 -2.42 1 92.75 135 ASP B C 1
ATOM 2438 O O . ASP B 1 135 ? 7.426 11.555 -2.572 1 92.75 135 ASP B O 1
ATOM 2442 N N . GLY B 1 136 ? 6.062 12.75 -1.299 1 93.75 136 GLY B N 1
ATOM 2443 C CA . GLY B 1 136 ? 6.555 12.18 -0.055 1 93.75 136 GLY B CA 1
ATOM 2444 C C . GLY B 1 136 ? 7.891 12.758 0.38 1 93.75 136 GLY B C 1
ATOM 2445 O O . GLY B 1 136 ? 8.469 12.312 1.37 1 93.75 136 GLY B O 1
ATOM 2446 N N . LYS B 1 137 ? 8.336 13.781 -0.338 1 95.19 137 LYS B N 1
ATOM 2447 C CA . LYS B 1 137 ? 9.68 14.289 -0.058 1 95.19 137 LYS B CA 1
ATOM 2448 C C . LYS B 1 137 ? 9.672 15.812 0.066 1 95.19 137 LYS B C 1
ATOM 2450 O O . LYS B 1 137 ? 8.844 16.484 -0.549 1 95.19 137 LYS B O 1
ATOM 2455 N N . LEU B 1 138 ? 10.664 16.266 0.847 1 97.31 138 LEU B N 1
ATOM 2456 C CA . LEU B 1 138 ? 10.906 17.703 0.917 1 97.31 138 LEU B CA 1
ATOM 2457 C C . LEU B 1 138 ? 11.398 18.234 -0.424 1 97.31 138 LEU B C 1
ATOM 2459 O O . LEU B 1 138 ? 12.281 17.641 -1.047 1 97.31 138 LEU B O 1
ATOM 2463 N N . LYS B 1 139 ? 10.852 19.328 -0.822 1 96.88 139 LYS B N 1
ATOM 2464 C CA . LYS B 1 139 ? 11.312 19.984 -2.039 1 96.88 139 LYS B CA 1
ATOM 2465 C C . LYS B 1 139 ? 12.594 20.766 -1.783 1 96.88 139 LYS B C 1
ATOM 2467 O O . LYS B 1 139 ? 13.406 20.969 -2.695 1 96.88 139 LYS B O 1
ATOM 2472 N N . GLU B 1 140 ? 12.711 21.328 -0.688 1 96.88 140 GLU B N 1
ATOM 2473 C CA . GLU B 1 140 ? 13.852 22.094 -0.194 1 96.88 140 GLU B CA 1
ATOM 2474 C C . GLU B 1 140 ? 14.023 21.922 1.312 1 96.88 140 GLU B C 1
ATOM 2476 O O . GLU B 1 140 ? 13.109 21.453 1.996 1 96.88 140 GLU B O 1
ATOM 2481 N N . PRO B 1 141 ? 15.18 22.25 1.798 1 96.88 141 PRO B N 1
ATOM 2482 C CA . PRO B 1 141 ? 15.375 22.141 3.244 1 96.88 141 PRO B CA 1
ATOM 2483 C C . PRO B 1 141 ? 14.367 22.953 4.043 1 96.88 141 PRO B C 1
ATOM 2485 O O . PRO B 1 141 ? 13.93 24.016 3.588 1 96.88 141 PRO B O 1
ATOM 2488 N N . VAL B 1 142 ? 14.086 22.422 5.16 1 97.75 142 VAL B N 1
ATOM 2489 C CA . VAL B 1 142 ? 13.156 23.109 6.055 1 97.75 142 VAL B CA 1
ATOM 2490 C C . VAL B 1 142 ? 13.719 24.469 6.453 1 97.75 142 VAL B C 1
ATOM 2492 O O . VAL B 1 142 ? 14.922 24.594 6.691 1 97.75 142 VAL B O 1
ATOM 2495 N N . LYS B 1 143 ? 12.852 25.469 6.539 1 97.81 143 LYS B N 1
ATOM 2496 C CA . LYS B 1 143 ? 13.297 26.812 6.852 1 97.81 143 LYS B CA 1
ATOM 2497 C C . LYS B 1 143 ? 12.656 27.328 8.141 1 97.81 143 LYS B C 1
ATOM 2499 O O . LYS B 1 143 ? 11.469 27.078 8.391 1 97.81 143 LYS B O 1
ATOM 2504 N N . PRO B 1 144 ? 13.484 28 8.922 1 97.88 144 PRO B N 1
ATOM 2505 C CA . PRO B 1 144 ? 12.875 28.656 10.086 1 97.88 144 PRO B CA 1
ATOM 2506 C C . PRO B 1 144 ? 11.961 29.828 9.703 1 97.88 144 PRO B C 1
ATOM 2508 O O . PRO B 1 144 ? 12.219 30.516 8.719 1 97.88 144 PRO B O 1
ATOM 2511 N N . CYS B 1 145 ? 10.93 30.016 10.453 1 97.88 145 CYS B N 1
ATOM 2512 C CA . CYS B 1 145 ? 10 31.109 10.227 1 97.88 145 CYS B CA 1
ATOM 2513 C C . CYS B 1 145 ? 9.203 31.422 11.484 1 97.88 145 CYS B C 1
ATOM 2515 O O . CYS B 1 145 ? 9.406 30.797 12.523 1 97.88 145 CYS B O 1
ATOM 2517 N N . ALA B 1 146 ? 8.453 32.5 11.406 1 96.25 146 ALA B N 1
ATOM 2518 C CA . ALA B 1 146 ? 7.559 32.812 12.516 1 96.25 146 ALA B CA 1
ATOM 2519 C C . ALA B 1 146 ? 6.336 31.891 12.5 1 96.25 146 ALA B C 1
ATOM 2521 O O . ALA B 1 146 ? 5.902 31.453 11.445 1 96.25 146 ALA B O 1
ATOM 2522 N N . GLY B 1 147 ? 5.906 31.594 13.695 1 94.88 147 GLY B N 1
ATOM 2523 C CA . GLY B 1 147 ? 4.703 30.797 13.805 1 94.88 147 GLY B CA 1
ATOM 2524 C C . GLY B 1 147 ? 4.336 30.453 15.242 1 94.88 147 GLY B C 1
ATOM 2525 O O . GLY B 1 147 ? 5.18 30.531 16.141 1 94.88 147 GLY B O 1
ATOM 2526 N N . ASN B 1 148 ? 3.115 30.047 15.43 1 94.88 148 ASN B N 1
ATOM 2527 C CA . ASN B 1 148 ? 2.619 29.656 16.75 1 94.88 148 ASN B CA 1
ATOM 2528 C C . ASN B 1 148 ? 2.9 28.188 17.031 1 94.88 148 ASN B C 1
ATOM 2530 O O . ASN B 1 148 ? 3.162 27.406 16.125 1 94.88 148 ASN B O 1
ATOM 2534 N N . ILE B 1 149 ? 2.869 27.891 18.328 1 97.25 149 ILE B N 1
ATOM 2535 C CA . ILE B 1 149 ? 2.963 26.484 18.703 1 97.25 149 ILE B CA 1
ATOM 2536 C C . ILE B 1 149 ? 1.807 25.703 18.094 1 97.25 149 ILE B C 1
ATOM 2538 O O . ILE B 1 149 ? 0.66 26.156 18.109 1 97.25 149 ILE B O 1
ATOM 2542 N N . GLY B 1 150 ? 2.123 24.562 17.594 1 98 150 GLY B N 1
ATOM 2543 C CA . GLY B 1 150 ? 1.153 23.766 16.844 1 98 150 GLY B CA 1
ATOM 2544 C C . GLY B 1 150 ? 1.568 23.516 15.406 1 98 150 GLY B C 1
ATOM 2545 O O . GLY B 1 150 ? 2.76 23.5 15.094 1 98 150 GLY B O 1
ATOM 2546 N N . THR B 1 151 ? 0.642 23.156 14.555 1 98.25 151 THR B N 1
ATOM 2547 C CA . THR B 1 151 ? 0.964 22.797 13.18 1 98.25 151 THR B CA 1
ATOM 2548 C C . THR B 1 151 ? -0.087 23.359 12.219 1 98.25 151 THR B C 1
ATOM 2550 O O . THR B 1 151 ? -1.284 23.312 12.508 1 98.25 151 THR B O 1
ATOM 2553 N N . GLN B 1 152 ? 0.414 23.891 11.195 1 98.56 152 GLN B N 1
ATOM 2554 C CA . GLN B 1 152 ? -0.42 24.25 10.055 1 98.56 152 GLN B CA 1
ATOM 2555 C C . GLN B 1 152 ? -0.061 23.422 8.828 1 98.56 152 GLN B C 1
ATOM 2557 O O . GLN B 1 152 ? 1.111 23.328 8.453 1 98.56 152 GLN B O 1
ATOM 2562 N N . ILE B 1 153 ? -1.065 22.766 8.266 1 98.5 153 ILE B N 1
ATOM 2563 C CA . ILE B 1 153 ? -0.874 21.984 7.043 1 98.5 153 ILE B CA 1
ATOM 2564 C C . ILE B 1 153 ? -1.711 22.594 5.918 1 98.5 153 ILE B C 1
ATOM 2566 O O . ILE B 1 153 ? -2.918 22.797 6.074 1 98.5 153 ILE B O 1
ATOM 2570 N N . THR B 1 154 ? -1.048 22.875 4.852 1 98.69 154 THR B N 1
ATOM 2571 C CA . THR B 1 154 ? -1.712 23.422 3.668 1 98.69 154 THR B CA 1
ATOM 2572 C C . THR B 1 154 ? -1.61 22.438 2.502 1 98.69 154 THR B C 1
ATOM 2574 O O . THR B 1 154 ? -0.515 22 2.15 1 98.69 154 THR B O 1
ATOM 2577 N N . VAL B 1 155 ? -2.719 22.078 1.956 1 98.44 155 VAL B N 1
ATOM 2578 C CA . VAL B 1 155 ? -2.83 21.203 0.8 1 98.44 155 VAL B CA 1
ATOM 2579 C C . VAL B 1 155 ? -3.371 21.984 -0.396 1 98.44 155 VAL B C 1
ATOM 2581 O O . VAL B 1 155 ? -4.508 22.453 -0.368 1 98.44 155 VAL B O 1
ATOM 2584 N N . GLU B 1 156 ? -2.559 22.016 -1.404 1 98.19 156 GLU B N 1
ATOM 2585 C CA . GLU B 1 156 ? -2.951 22.828 -2.557 1 98.19 156 GLU B CA 1
ATOM 2586 C C . GLU B 1 156 ? -3.09 21.969 -3.811 1 98.19 156 GLU B C 1
ATOM 2588 O O . GLU B 1 156 ? -2.293 21.047 -4.035 1 98.19 156 GLU B O 1
ATOM 2593 N N . ASP B 1 157 ? -4.062 22.266 -4.633 1 96.62 157 ASP B N 1
ATOM 2594 C CA . ASP B 1 157 ? -4.289 21.672 -5.945 1 96.62 157 ASP B CA 1
ATOM 2595 C C . ASP B 1 157 ? -4.395 20.156 -5.844 1 96.62 157 ASP B C 1
ATOM 2597 O O . ASP B 1 157 ? -3.691 19.422 -6.555 1 96.62 157 ASP B O 1
ATOM 2601 N N . LEU B 1 158 ? -5.324 19.766 -5 1 95.56 158 LEU B N 1
ATOM 2602 C CA . LEU B 1 158 ? -5.555 18.344 -4.781 1 95.56 158 LEU B CA 1
ATOM 2603 C C . LEU B 1 158 ? -5.883 17.641 -6.094 1 95.56 158 LEU B C 1
ATOM 2605 O O . LEU B 1 158 ? -6.699 18.125 -6.879 1 95.56 158 LEU B O 1
ATOM 2609 N N . PHE B 1 159 ? -5.188 16.594 -6.465 1 92.19 159 PHE B N 1
ATOM 2610 C CA . PHE B 1 159 ? -5.328 15.75 -7.645 1 92.19 159 PHE B CA 1
ATOM 2611 C C . PHE B 1 159 ? -4.844 16.469 -8.891 1 92.19 159 PHE B C 1
ATOM 2613 O O . PHE B 1 159 ? -5.344 16.234 -9.992 1 92.19 159 PHE B O 1
ATOM 2620 N N . TYR B 1 160 ? -3.943 17.375 -8.773 1 91.88 160 TYR B N 1
ATOM 2621 C CA . TYR B 1 160 ? -3.428 18.141 -9.898 1 91.88 160 TYR B CA 1
ATOM 2622 C C . TYR B 1 160 ? -2.785 17.219 -10.93 1 91.88 160 TYR B C 1
ATOM 2624 O O . TYR B 1 160 ? -2.754 17.547 -12.125 1 91.88 160 TYR B O 1
ATOM 2632 N N . ASN B 1 161 ? -2.338 16.062 -10.5 1 87.19 161 ASN B N 1
ATOM 2633 C CA . ASN B 1 161 ? -1.604 15.148 -11.367 1 87.19 161 ASN B CA 1
ATOM 2634 C C . ASN B 1 161 ? -2.436 13.922 -11.719 1 87.19 161 ASN B C 1
ATOM 2636 O O . ASN B 1 161 ? -1.911 12.945 -12.25 1 87.19 161 ASN B O 1
ATOM 2640 N N . ILE B 1 162 ? -3.592 13.93 -11.305 1 82.81 162 ILE B N 1
ATOM 2641 C CA . ILE B 1 162 ? -4.531 12.875 -11.664 1 82.81 162 ILE B CA 1
ATOM 2642 C C . ILE B 1 162 ? -5.762 13.484 -12.336 1 82.81 162 ILE B C 1
ATOM 2644 O O . ILE B 1 162 ? -6.785 13.703 -11.68 1 82.81 162 ILE B O 1
ATOM 2648 N N . THR B 1 163 ? -5.676 13.641 -13.555 1 80.62 163 THR B N 1
ATOM 2649 C CA . THR B 1 163 ? -6.66 14.398 -14.32 1 80.62 163 THR B CA 1
ATOM 2650 C C . THR B 1 163 ? -8.031 13.727 -14.25 1 80.62 163 THR B C 1
ATOM 2652 O O . THR B 1 163 ? -9.047 14.406 -14.094 1 80.62 163 THR B O 1
ATOM 2655 N N . THR B 1 164 ? -8.07 12.469 -14.336 1 79.06 164 THR B N 1
ATOM 2656 C CA . THR B 1 164 ? -9.328 11.727 -14.32 1 79.06 164 THR B CA 1
ATOM 2657 C C . THR B 1 164 ? -10.062 11.938 -13 1 79.06 164 THR B C 1
ATOM 2659 O O . THR B 1 164 ? -11.289 12.102 -12.984 1 79.06 164 THR B O 1
ATOM 2662 N N . ARG B 1 165 ? -9.328 11.93 -11.961 1 82.06 165 ARG B N 1
ATOM 2663 C CA . ARG B 1 165 ? -9.938 12.148 -10.648 1 82.06 165 ARG B CA 1
ATOM 2664 C C . ARG B 1 165 ? -10.438 13.586 -10.508 1 82.06 165 ARG B C 1
ATOM 2666 O O . ARG B 1 165 ? -11.531 13.82 -9.992 1 82.06 165 ARG B O 1
ATOM 2673 N N . ARG B 1 166 ? -9.617 14.461 -10.906 1 84.12 166 ARG B N 1
ATOM 2674 C CA . ARG B 1 166 ? -9.992 15.875 -10.812 1 84.12 166 ARG B CA 1
ATOM 2675 C C . ARG B 1 166 ? -11.266 16.156 -11.609 1 84.12 166 ARG B C 1
ATOM 2677 O O . ARG B 1 166 ? -12.148 16.875 -11.141 1 84.12 166 ARG B O 1
ATOM 2684 N N . LYS B 1 167 ? -11.391 15.43 -12.688 1 84.06 167 LYS B N 1
ATOM 2685 C CA . LYS B 1 167 ? -12.555 15.609 -13.555 1 84.06 167 LYS B CA 1
ATOM 2686 C C . LYS B 1 167 ? -13.797 14.992 -12.93 1 84.06 167 LYS B C 1
ATOM 2688 O O . LYS B 1 167 ? -14.906 15.5 -13.109 1 84.06 167 LYS B O 1
ATOM 2693 N N . ALA B 1 168 ? -13.602 13.984 -12.211 1 84.38 168 ALA B N 1
ATOM 2694 C CA . ALA B 1 168 ? -14.719 13.289 -11.586 1 84.38 168 ALA B CA 1
ATOM 2695 C C . ALA B 1 168 ? -15.289 14.109 -10.43 1 84.38 168 ALA B C 1
ATOM 2697 O O . ALA B 1 168 ? -16.453 13.93 -10.055 1 84.38 168 ALA B O 1
ATOM 2698 N N . LEU B 1 169 ? -14.516 14.969 -9.906 1 87.06 169 LEU B N 1
ATOM 2699 C CA . LEU B 1 169 ? -14.93 15.812 -8.789 1 87.06 169 LEU B CA 1
ATOM 2700 C C . LEU B 1 169 ? -15.297 17.219 -9.273 1 87.06 169 LEU B C 1
ATOM 2702 O O . LEU B 1 169 ? -14.648 18.188 -8.914 1 87.06 169 LEU B O 1
ATOM 2706 N N . LYS B 1 170 ? -16.219 17.266 -10.086 1 78.81 170 LYS B N 1
ATOM 2707 C CA . LYS B 1 170 ? -16.562 18.453 -10.859 1 78.81 170 LYS B CA 1
ATOM 2708 C C . LYS B 1 170 ? -17.344 19.453 -10.016 1 78.81 170 LYS B C 1
ATOM 2710 O O . LYS B 1 170 ? -17.297 20.656 -10.273 1 78.81 170 LYS B O 1
ATOM 2715 N N . SER B 1 171 ? -17.953 19.031 -9 1 89.44 171 SER B N 1
ATOM 2716 C CA . SER B 1 171 ? -18.812 19.953 -8.266 1 89.44 171 SER B CA 1
ATOM 2717 C C . SER B 1 171 ? -18.156 20.422 -6.973 1 89.44 171 SER B C 1
ATOM 2719 O O . SER B 1 171 ? -18.188 19.703 -5.965 1 89.44 171 SER B O 1
ATOM 2721 N N . PRO B 1 172 ? -17.656 21.641 -7.035 1 88.19 172 PRO B N 1
ATOM 2722 C CA . PRO B 1 172 ? -17.062 22.172 -5.805 1 88.19 172 PRO B CA 1
ATOM 2723 C C . PRO B 1 172 ? -18.062 22.25 -4.656 1 88.19 172 PRO B C 1
ATOM 2725 O O . PRO B 1 172 ? -17.703 22.031 -3.496 1 88.19 172 PRO B O 1
ATOM 2728 N N . SER B 1 173 ? -19.266 22.516 -5.074 1 90.75 173 SER B N 1
ATOM 2729 C CA . SER B 1 173 ? -20.297 22.609 -4.055 1 90.75 173 SER B CA 1
ATOM 2730 C C . SER B 1 173 ? -20.531 21.266 -3.371 1 90.75 173 SER B C 1
ATOM 2732 O O . SER B 1 173 ? -20.703 21.203 -2.152 1 90.75 173 SER B O 1
ATOM 2734 N N . ASP B 1 174 ? -20.531 20.234 -4.16 1 91.81 174 ASP B N 1
ATOM 2735 C CA . ASP B 1 174 ? -20.703 18.906 -3.6 1 91.81 174 ASP B CA 1
ATOM 2736 C C . ASP B 1 174 ? -19.547 18.562 -2.664 1 91.81 174 ASP B C 1
ATOM 2738 O O . ASP B 1 174 ? -19.766 18.047 -1.562 1 91.81 174 ASP B O 1
ATOM 2742 N N . GLU B 1 175 ? -18.406 18.844 -3.082 1 92.62 175 GLU B N 1
ATOM 2743 C CA . GLU B 1 175 ? -17.234 18.562 -2.264 1 92.62 175 GLU B CA 1
ATOM 2744 C C . GLU B 1 175 ? -17.219 19.406 -0.991 1 92.62 175 GLU B C 1
ATOM 2746 O O . GLU B 1 175 ? -16.859 18.906 0.079 1 92.62 175 GLU B O 1
ATOM 2751 N N . HIS B 1 176 ? -17.672 20.625 -1.141 1 91.31 176 HIS B N 1
ATOM 2752 C CA . HIS B 1 176 ? -17.734 21.5 0.023 1 91.31 176 HIS B CA 1
ATOM 2753 C C . HIS B 1 176 ? -18.703 20.953 1.074 1 91.31 176 HIS B C 1
ATOM 2755 O O . HIS B 1 176 ? -18.391 20.969 2.268 1 91.31 176 HIS B O 1
ATOM 2761 N N . ALA B 1 177 ? -19.75 20.516 0.629 1 91.38 177 ALA B N 1
ATOM 2762 C CA . ALA B 1 177 ? -20.734 19.938 1.545 1 91.38 177 ALA B CA 1
ATOM 2763 C C . ALA B 1 177 ? -20.141 18.766 2.32 1 91.38 177 ALA B C 1
ATOM 2765 O O . ALA B 1 177 ? -20.375 18.625 3.523 1 91.38 177 ALA B O 1
ATOM 2766 N N . LYS B 1 178 ? -19.438 17.969 1.7 1 91.12 178 LYS B N 1
ATOM 2767 C CA . LYS B 1 178 ? -18.812 16.812 2.34 1 91.12 178 LYS B CA 1
ATOM 2768 C C . LYS B 1 178 ? -17.766 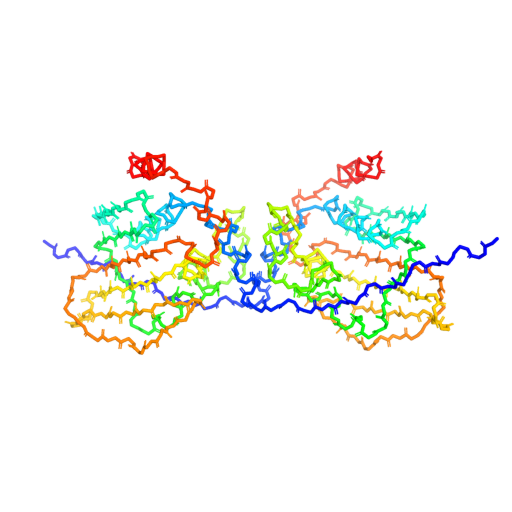17.234 3.357 1 91.12 178 LYS B C 1
ATOM 2770 O O . LYS B 1 178 ? -17.641 16.641 4.426 1 91.12 178 LYS B O 1
ATOM 2775 N N . VAL B 1 179 ? -17.031 18.25 2.982 1 91.38 179 VAL B N 1
ATOM 2776 C CA . VAL B 1 179 ? -16 18.781 3.873 1 91.38 179 VAL B CA 1
ATOM 2777 C C . VAL B 1 179 ? -16.656 19.328 5.141 1 91.38 179 VAL B C 1
ATOM 2779 O O . VAL B 1 179 ? -16.172 19.078 6.25 1 91.38 179 VAL B O 1
ATOM 2782 N N . VAL B 1 180 ? -17.75 20.031 4.914 1 88.94 180 VAL B N 1
ATOM 2783 C CA . VAL B 1 180 ? -18.484 20.609 6.035 1 88.94 180 VAL B CA 1
ATOM 2784 C C . VAL B 1 180 ? -18.969 19.5 6.957 1 88.94 180 VAL B C 1
ATOM 2786 O O . VAL B 1 180 ? -18.938 19.625 8.188 1 88.94 180 VAL B O 1
ATOM 2789 N N . GLU B 1 181 ? -19.391 18.422 6.363 1 89.81 181 GLU B N 1
ATOM 2790 C CA . GLU B 1 181 ? -19.875 17.297 7.152 1 89.81 181 GLU B CA 1
ATOM 2791 C C . GLU B 1 181 ? -18.766 16.75 8.055 1 89.81 181 GLU B C 1
ATOM 2793 O O . GLU B 1 181 ? -19.031 16.375 9.195 1 89.81 181 GLU B O 1
ATOM 2798 N N . VAL B 1 182 ? -17.625 16.719 7.586 1 89.19 182 VAL B N 1
ATOM 2799 C CA . VAL B 1 182 ? -16.484 16.188 8.336 1 89.19 182 VAL B CA 1
ATOM 2800 C C . VAL B 1 182 ? -16.188 17.094 9.531 1 89.19 182 VAL B C 1
ATOM 2802 O O . VAL B 1 182 ? -15.906 16.609 10.633 1 89.19 182 VAL B O 1
ATOM 2805 N N . VAL B 1 183 ? -16.203 18.375 9.344 1 87.81 183 VAL B N 1
ATOM 2806 C CA . VAL B 1 183 ? -15.875 19.344 10.383 1 87.81 183 VAL B CA 1
ATOM 2807 C C . VAL B 1 183 ? -16.969 19.359 11.453 1 87.81 183 VAL B C 1
ATOM 2809 O O . VAL B 1 183 ? -16.688 19.578 12.633 1 87.81 183 VAL B O 1
ATOM 2812 N N . SER B 1 184 ? -18.188 19.141 11.023 1 86.06 184 SER B N 1
ATOM 2813 C CA . SER B 1 184 ? -19.328 19.234 11.922 1 86.06 184 SER B CA 1
ATOM 2814 C C . SER B 1 184 ? -19.453 18 12.805 1 86.06 184 SER B C 1
ATOM 2816 O O . SER B 1 184 ? -20.141 18.016 13.82 1 86.06 184 SER B O 1
ATOM 2818 N N . ARG B 1 185 ? -18.844 16.875 12.523 1 75 185 ARG B N 1
ATOM 2819 C CA . ARG B 1 185 ? -18.922 15.641 13.312 1 75 185 ARG B CA 1
ATOM 2820 C C . ARG B 1 185 ? -17.891 15.641 14.438 1 75 185 ARG B C 1
ATOM 2822 O O . ARG B 1 185 ? -18.172 15.211 15.555 1 75 185 ARG B O 1
#

Solvent-accessible surface area (backbone atoms only — not comparable to full-atom values): 19240 Å² total; per-residue (Å²): 127,84,73,76,69,58,78,48,61,66,63,40,73,57,55,66,70,53,53,46,40,53,54,14,46,72,70,42,78,46,50,38,46,49,49,49,52,52,50,50,52,36,51,73,39,62,33,87,47,75,46,80,48,72,35,67,28,21,37,54,26,33,32,40,37,31,52,20,15,29,52,49,75,86,33,60,66,44,62,26,23,74,37,27,30,55,84,63,91,53,64,76,49,42,70,72,44,62,96,74,86,74,53,36,36,60,57,15,23,48,16,49,35,21,44,29,37,40,38,25,8,29,85,86,46,93,51,10,38,37,39,39,30,44,69,28,32,65,75,53,79,70,37,79,42,87,62,61,56,2,38,32,42,38,36,31,40,46,33,70,84,36,62,72,59,44,60,71,59,68,47,38,67,61,37,32,52,47,36,51,52,59,73,71,107,125,86,72,78,70,58,77,48,63,66,63,39,72,58,54,65,71,52,52,47,40,53,54,15,46,72,68,42,78,46,50,38,46,50,50,48,52,52,50,51,52,37,50,73,38,63,32,87,47,76,46,78,47,73,34,68,28,22,37,54,26,34,33,40,38,31,52,21,15,29,52,50,74,86,33,61,68,45,62,27,25,73,38,26,30,54,85,64,92,54,66,77,48,44,69,73,44,60,97,72,86,75,53,36,36,62,57,14,22,49,14,49,37,21,44,29,37,40,38,23,7,29,85,86,47,94,51,10,38,36,37,39,32,44,69,27,31,62,74,51,80,68,38,80,41,88,63,62,55,1,37,33,43,38,36,31,39,46,32,69,85,36,62,70,60,44,60,70,60,68,48,36,67,60,36,33,52,47,36,50,52,59,74,72,106

Radius of gyration: 23.66 Å; Cα contacts (8 Å, |Δi|>4): 775; chains: 2; bounding box: 38×65×69 Å

Nearest PDB structures (foldseek):
  4p7a-assembly1_A-2  TM=9.742E-01  e=3.028E-27  Homo sapiens
  1nhh-assembly1_A-2  TM=9.049E-01  e=3.407E-20  Escherichia coli K-12
  1b62-assembly1_A-2  TM=9.004E-01  e=2.003E-19  Escherichia coli K-12
  1nhj-assembly1_A-2  TM=9.118E-01  e=1.405E-18  Escherichia coli K-12
  7p8v-assembly1_A  TM=9.008E-01  e=2.254E-18  Escherichia coli K-12

Sequence (370 aa):
MAVSKPAPGVIRKLDEVVVNRIAAGEVIQRPANALKEMIENSLDAKSTSIQVTVKQGGLKLLQIQDNGSGVRKEDMEIVCERFTTSKLQKFEDLNSIATYGFRGEALASISHVAHVTITTRTADSKCAYKGMYSDGKLKEPVKPCAGNIGTQITVEDLFYNITTRRKALKSPSDEHAKVVEVVSRMAVSKPAPGVIRKLDEVVVNRIAAGEVIQRPANALKEMIENSLDAKSTSIQVTVKQGGLKLLQIQDNGSGVRKEDMEIVCERFTTSKLQKFEDLNSIATYGFRGEALASISHVAHVTITTRTADSKCAYKGMYSDGKLKEPVKPCAGNIGTQITVEDLFYNITTRRKALKSPSDEHAKVVEVVSR

Secondary structure (DSSP, 8-state):
----PPPPPPPEEPPHHHHHHHHHHHH-SSHHHHHHHHHHHHHHTT-S-EEEEEEGGGTSEEEEEE-SS---GGGTTTTTSTTEESS---THHHHHS-SS---S-HHHHHHHHSEEEEEEE-TT-SSEEEEEEETTEESS--EEE---SEEEEEEESTTTT-HHHHHH---HHHHHHHHHHHHH-/----PPPPPPPEEPPHHHHHHHHHHHH-SSHHHHHHHHHHHHHHTT-S-EEEEEEGGGTSEEEEEE-SS---GGGTTTTTSTTEESS---THHHHHS-SS---S-HHHHHHHHSEEEEEEE-TT-SSEEEEEEETTEESS--EEE---SEEEEEEESTTTT-HHHHHH---HHHHHHHHHHHHH-

Organism: Mytilus edulis (NCBI:txid6550)

Foldseek 3Di:
DPPPDDDDDDDDDDDPLVVLQVVLCVQDQAQLSLLLVVVVVLVVLVFPDKDWDDDLLCQFKTKIWTQGQWDDLVCVFQLQPWQDDPPDDDCVCVVVVPDDDDGSHSSVSLQSFWKKKKWADGPPDPFIWIFIGHNRGTPDRIDTDHDHHTMMMMTGNGRVVPVVSVVVPVHSVVSNVSNVVSVVD/DPPPPDDDDDDDDDDPLVVLQVVLCVQDVAQLSLLLVVVVVLVVLVFPDKDWDDDLLCQAKTKIWTQGQWDDLVCVFQLQPWQDDPPDDDCVCVVVVPPDDPGSHNSVSLQSQWKKKKWADGPPDPFIWIFIGHNRGTPDRIDTDHDHHTMMMMTGNGRVVPVVSVVVPVHSVVSNVSNVVSVVD

InterPro domains:
  IPR002099 DNA mismatch repair protein MutL/Mlh/PMS [TIGR00585] (11-185)
  IPR014762 DNA mismatch repair, conserved site [PS00058] (101-107)
  IPR036890 Histidine kinase/HSP90-like ATPase superfamily [G3DSA:3.30.565.10] (10-185)
  IPR036890 Histidine kinase/HSP90-like ATPase superfamily [SSF55874] (11-183)
  IPR038973 DNA mismatch repair protein MutL/Mlh/Pms-like [PTHR10073] (10-185)

pLDDT: mean 87.52, std 14.28, range [35.72, 98.75]